Protein AF-A0A933Q854-F1 (afdb_monomer)

Secondary structure (DSSP, 8-state):
-HHHHHHHHHHHHHHHH-BTTBPPHHHHHHHHHHHHHHHHHHHH-TTS-----HHHHHHHHHHHHHHHHHH---TT--SSHHHHHHHHHHHHHHHHHHHHHS--TTS-HHHHHHHHHHHHHHHHHHHHHHHHH-SS---HHHHHHHHHHHHHHTT--GGG-PBPP-STT--B----S-THHHHTTHHHHHHHS-THHHHHHHHHHHHHT-

Radius of gyration: 21.23 Å; Cα contacts (8 Å, |Δi|>4): 170; chains: 1; bounding box: 52×41×59 Å

Mean predicted aligned error: 7.98 Å

pLDDT: mean 82.82, std 13.13, range [50.41, 98.19]

Solvent-accessible surface area (backbone atoms only — not comparable to full-atom values): 12074 Å² total; per-residue (Å²): 118,65,68,58,55,55,49,51,53,52,50,44,46,56,58,68,35,50,52,58,86,40,80,46,72,69,34,52,53,51,53,51,55,49,49,51,50,52,51,54,52,54,71,74,35,82,83,68,66,76,80,74,56,65,70,58,54,51,50,50,46,52,52,41,54,56,53,35,49,78,55,50,58,70,67,59,51,49,100,45,71,40,36,55,50,52,50,49,45,53,71,65,48,46,66,56,55,44,60,78,70,46,93,56,85,85,53,60,68,64,54,73,71,44,40,65,61,51,51,52,51,50,52,52,49,50,53,54,31,49,48,67,14,24,77,73,52,87,42,58,68,58,49,47,46,51,44,33,29,56,37,43,74,72,74,44,58,50,69,77,40,74,46,82,63,68,51,92,96,44,83,36,65,63,55,98,71,60,73,64,64,30,61,68,24,36,66,36,28,71,74,69,71,36,47,65,54,47,55,54,51,50,53,50,37,57,74,72,73,105

Foldseek 3Di:
DLVVLVVLVVVLLVLQQDQQNDGDPVSVVSVVVVVVVVVCQCVVDVVPRDCDDLVVSLVSNLVSLVVSLVSWFHAQFDPDPLRVVRSCLSVVLVVLVSVVRDPPVVDDPVSVVCSLVVVLVSVLSNLVSRCVRHVDHLDLVFQLLLCLLVCVVVVHDSQQDWTDDSDPPDTRRGDPDDPCSNVLQNVVCVPPVGSSVSVSVVVVCVSVVD

Sequence (210 aa):
MHTLSVLLLFLSIIITTFNRGFFSFPALVMVLSILAILVKLFLKSPKQAFRIPLPFLQLLFVVVYSLFMFFSGGIYQGDNLASYLLYFLPLVSFPLVLTYILDLRNFSSRVLKYRFYFLLLLALTVRILIIIASPRPVIDVFTILKESPFVFLSGQNPYDTVYSPVYPGVATDYYPYWPASFILQIPFVYIFGDPRILLGFADILVAAGL

Structure (mmCIF, N/CA/C/O backbone):
data_AF-A0A933Q854-F1
#
_entry.id   AF-A0A933Q854-F1
#
loop_
_atom_site.group_PDB
_atom_site.id
_atom_site.type_symbol
_atom_site.label_atom_id
_atom_site.label_alt_id
_atom_site.label_comp_id
_atom_site.label_asym_id
_atom_site.label_entity_id
_atom_site.label_seq_id
_atom_site.pdbx_PDB_ins_code
_atom_site.Cartn_x
_atom_site.Cartn_y
_atom_site.Cartn_z
_atom_site.occupancy
_atom_site.B_iso_or_equiv
_atom_site.auth_seq_id
_atom_site.auth_comp_id
_atom_site.auth_asym_id
_atom_site.auth_atom_id
_atom_site.pdbx_PDB_model_num
ATOM 1 N N . MET A 1 1 ? -18.659 -10.230 22.583 1.00 50.41 1 MET A N 1
ATOM 2 C CA . MET A 1 1 ? -17.718 -9.173 23.032 1.00 50.41 1 MET A CA 1
ATOM 3 C C . MET A 1 1 ? -16.267 -9.649 23.177 1.00 50.41 1 MET A C 1
ATOM 5 O O . MET A 1 1 ? -15.384 -8.830 22.990 1.00 50.41 1 MET A O 1
ATOM 9 N N . HIS A 1 2 ? -15.987 -10.936 23.429 1.00 54.03 2 HIS A N 1
ATOM 10 C CA . HIS A 1 2 ? -14.617 -11.455 23.622 1.00 54.03 2 HIS A CA 1
ATOM 11 C C . HIS A 1 2 ? -13.727 -11.456 22.364 1.00 54.03 2 HIS A C 1
ATOM 13 O O . HIS A 1 2 ? -12.540 -11.160 22.448 1.00 54.03 2 HIS A O 1
ATOM 19 N N . THR A 1 3 ? -14.302 -11.721 21.190 1.00 56.97 3 THR A N 1
ATOM 20 C CA . THR A 1 3 ? -13.574 -11.761 19.909 1.00 56.97 3 THR A CA 1
ATOM 21 C C . THR A 1 3 ? -13.032 -10.391 19.500 1.00 56.97 3 THR A C 1
ATOM 23 O O . THR A 1 3 ? -11.930 -10.289 18.975 1.00 56.97 3 THR A O 1
ATOM 26 N N . LEU A 1 4 ? -13.780 -9.323 19.801 1.00 56.62 4 LEU A N 1
ATOM 27 C CA . LEU A 1 4 ? -13.412 -7.952 19.446 1.00 56.62 4 LEU A CA 1
ATOM 28 C C . LEU A 1 4 ? -12.196 -7.468 20.247 1.00 56.62 4 LEU A C 1
ATOM 30 O O . LEU A 1 4 ? -11.317 -6.824 19.694 1.00 56.62 4 LEU A O 1
ATOM 34 N N . SER A 1 5 ? -12.105 -7.822 21.530 1.00 56.41 5 SER A N 1
ATOM 35 C CA . SER A 1 5 ? -10.976 -7.452 22.393 1.00 56.41 5 SER A CA 1
ATOM 36 C C . SER A 1 5 ? -9.660 -8.096 21.960 1.00 56.41 5 SER A C 1
ATOM 38 O O . SER A 1 5 ? -8.625 -7.436 21.944 1.00 56.41 5 SER A O 1
ATOM 40 N N . VAL A 1 6 ? -9.709 -9.374 21.575 1.00 58.56 6 VAL A N 1
ATOM 41 C CA . VAL A 1 6 ? -8.546 -10.113 21.064 1.00 58.56 6 VAL A CA 1
ATOM 42 C C . VAL A 1 6 ? -8.138 -9.591 19.686 1.00 58.56 6 VAL A C 1
ATOM 44 O O . VAL A 1 6 ? -6.954 -9.386 19.442 1.00 58.56 6 VAL A O 1
ATOM 47 N N . LEU A 1 7 ? -9.112 -9.301 18.819 1.00 62.94 7 LEU A N 1
ATOM 48 C CA . LEU A 1 7 ? -8.869 -8.698 17.511 1.00 62.94 7 LEU A CA 1
ATOM 49 C C . LEU A 1 7 ? -8.235 -7.306 17.632 1.00 62.94 7 LEU A C 1
ATOM 51 O O . LEU A 1 7 ? -7.287 -7.012 16.916 1.00 62.94 7 LEU A O 1
ATOM 55 N N . LEU A 1 8 ? -8.710 -6.463 18.552 1.00 61.75 8 LEU A N 1
ATOM 56 C CA . LEU A 1 8 ? -8.152 -5.128 18.785 1.00 61.75 8 LEU A CA 1
ATOM 57 C C . LEU A 1 8 ? -6.727 -5.186 19.340 1.00 61.75 8 LEU A C 1
ATOM 59 O O . LEU A 1 8 ? -5.874 -4.425 18.892 1.00 61.75 8 LEU A O 1
ATOM 63 N N . LEU A 1 9 ? -6.447 -6.113 20.262 1.00 63.25 9 LEU A N 1
ATOM 64 C CA . LEU A 1 9 ? -5.089 -6.359 20.744 1.00 63.25 9 LEU A CA 1
ATOM 65 C C . LEU A 1 9 ? -4.182 -6.810 19.588 1.00 63.25 9 LEU A C 1
ATOM 67 O O . LEU A 1 9 ? -3.115 -6.240 19.390 1.00 63.25 9 LEU A O 1
ATOM 71 N N . PHE A 1 10 ? -4.635 -7.760 18.771 1.00 65.44 10 PHE A N 1
ATOM 72 C CA . PHE A 1 10 ? -3.902 -8.246 17.603 1.00 65.44 10 PHE A CA 1
ATOM 73 C C . PHE A 1 10 ? -3.635 -7.148 16.560 1.00 65.44 10 PHE A C 1
ATOM 75 O O . PHE A 1 10 ? -2.506 -6.985 16.101 1.00 65.44 10 PHE A O 1
ATOM 82 N N . LEU A 1 11 ? -4.645 -6.332 16.250 1.00 65.62 11 LEU A N 1
ATOM 83 C CA . LEU A 1 11 ? -4.517 -5.173 15.366 1.00 65.62 11 LEU A CA 1
ATOM 84 C C . LEU A 1 11 ? -3.522 -4.153 15.920 1.00 65.62 11 LEU A C 1
ATOM 86 O O . LEU A 1 11 ? -2.684 -3.657 15.175 1.00 65.62 11 LEU A O 1
ATOM 90 N N . SER A 1 12 ? -3.560 -3.879 17.225 1.00 62.00 12 SER A N 1
ATOM 91 C CA . SER A 1 12 ? -2.634 -2.940 17.864 1.00 62.00 12 SER A CA 1
ATOM 92 C C . SER A 1 12 ? -1.170 -3.399 17.763 1.00 62.00 12 SER A C 1
ATOM 94 O O . SER A 1 12 ? -0.254 -2.595 17.589 1.00 62.00 12 SER A O 1
ATOM 96 N N . ILE A 1 13 ? -0.949 -4.713 17.765 1.00 62.31 13 ILE A N 1
ATOM 97 C CA . ILE A 1 13 ? 0.375 -5.315 17.610 1.00 62.31 13 ILE A CA 1
ATOM 98 C C . ILE A 1 13 ? 0.835 -5.158 16.174 1.00 62.31 13 ILE A C 1
ATOM 100 O O . ILE A 1 13 ? 1.898 -4.599 15.945 1.00 62.31 13 ILE A O 1
ATOM 104 N N . ILE A 1 14 ? 0.022 -5.556 15.196 1.00 64.94 14 ILE A N 1
ATOM 105 C CA . ILE A 1 14 ? 0.364 -5.382 13.778 1.00 64.94 14 ILE A CA 1
ATOM 106 C C . ILE A 1 14 ? 0.700 -3.914 13.483 1.00 64.94 14 ILE A C 1
ATOM 108 O O . ILE A 1 14 ? 1.744 -3.628 12.905 1.00 64.94 14 ILE A O 1
ATOM 112 N N . ILE A 1 15 ? -0.115 -2.977 13.966 1.00 63.03 15 ILE A N 1
ATOM 113 C CA . ILE A 1 15 ? 0.084 -1.539 13.736 1.00 63.03 15 ILE A CA 1
ATOM 114 C C . ILE A 1 15 ? 1.412 -1.026 14.323 1.00 63.03 15 ILE A C 1
ATOM 116 O O . ILE A 1 15 ? 2.049 -0.171 13.717 1.00 63.03 15 ILE A O 1
ATOM 120 N N . THR A 1 16 ? 1.855 -1.544 15.474 1.00 60.72 16 THR A N 1
ATOM 121 C CA . THR A 1 16 ? 3.123 -1.128 16.116 1.00 60.72 16 THR A CA 1
ATOM 122 C C . THR A 1 16 ? 4.352 -1.893 15.634 1.00 60.72 16 THR A C 1
ATOM 124 O O . THR A 1 16 ? 5.474 -1.423 15.807 1.00 60.72 16 THR A O 1
ATOM 127 N N . THR A 1 17 ? 4.164 -3.073 15.044 1.00 58.16 17 THR A N 1
ATOM 128 C CA . THR A 1 17 ? 5.265 -3.962 14.649 1.00 58.16 17 THR A CA 1
ATOM 129 C C . THR A 1 17 ? 5.842 -3.587 13.282 1.00 58.16 17 THR A C 1
ATOM 131 O O . THR A 1 17 ? 7.044 -3.723 13.059 1.00 58.16 17 THR A O 1
ATOM 134 N N . PHE A 1 18 ? 5.000 -3.118 12.358 1.00 62.28 18 PHE A N 1
ATOM 135 C CA . PHE A 1 18 ? 5.431 -2.741 11.014 1.00 62.28 18 PHE A CA 1
ATOM 136 C C . PHE A 1 18 ? 5.983 -1.313 10.996 1.00 62.28 18 PHE A C 1
ATOM 138 O O . PHE A 1 18 ? 5.225 -0.347 11.007 1.00 62.28 18 PHE A O 1
ATOM 145 N N . ASN A 1 19 ? 7.305 -1.169 10.877 1.00 63.94 19 ASN A N 1
ATOM 146 C CA . ASN A 1 19 ? 7.916 0.112 10.530 1.00 63.94 19 ASN A CA 1
ATOM 147 C C . ASN A 1 19 ? 8.168 0.142 9.022 1.00 63.94 19 ASN A C 1
ATOM 149 O O . ASN A 1 19 ? 9.061 -0.547 8.529 1.00 63.94 19 ASN A O 1
ATOM 153 N N . ARG A 1 20 ? 7.349 0.909 8.289 1.00 66.25 20 ARG A N 1
ATOM 154 C CA . ARG A 1 20 ? 7.485 1.111 6.835 1.00 66.25 20 ARG A CA 1
ATOM 155 C C . ARG A 1 20 ? 7.668 -0.209 6.069 1.00 66.25 20 ARG A C 1
ATOM 157 O O . ARG A 1 20 ? 8.524 -0.304 5.208 1.00 66.25 20 ARG A O 1
ATOM 164 N N . GLY A 1 21 ? 6.911 -1.253 6.409 1.00 62.66 21 GLY A N 1
ATOM 165 C CA . GLY A 1 21 ? 6.967 -2.545 5.707 1.00 62.66 21 GLY A CA 1
ATOM 166 C C . GLY A 1 21 ? 8.133 -3.472 6.076 1.00 62.66 21 GLY A C 1
ATOM 167 O O . GLY A 1 21 ? 8.194 -4.576 5.544 1.00 62.66 21 GLY A O 1
ATOM 168 N N . PHE A 1 22 ? 9.013 -3.083 7.003 1.00 66.00 22 PHE A N 1
ATOM 169 C CA . PHE A 1 22 ? 10.091 -3.941 7.493 1.00 66.00 22 PHE A CA 1
ATOM 170 C C . PHE A 1 22 ? 9.777 -4.511 8.875 1.00 66.00 22 PHE A C 1
ATOM 172 O O . PHE A 1 22 ? 9.298 -3.810 9.772 1.00 66.00 22 PHE A O 1
ATOM 179 N N . PHE A 1 23 ? 10.118 -5.786 9.058 1.00 68.50 23 PHE A N 1
ATOM 180 C CA . PHE A 1 23 ? 10.194 -6.407 10.373 1.00 68.50 23 PHE A CA 1
ATOM 181 C C . PHE A 1 23 ? 11.583 -6.169 10.953 1.00 68.50 23 PHE A C 1
ATOM 183 O O . PHE A 1 23 ? 12.589 -6.573 10.373 1.00 68.50 23 PHE A O 1
ATOM 190 N N . SER A 1 24 ? 11.646 -5.536 12.119 1.00 69.69 24 SER A N 1
ATOM 191 C CA . SER A 1 24 ? 12.866 -5.529 12.921 1.00 69.69 24 SER A CA 1
ATOM 192 C C . SER A 1 24 ? 12.924 -6.784 13.802 1.00 69.69 24 SER A C 1
ATOM 194 O O . SER A 1 24 ? 11.897 -7.387 14.125 1.00 69.69 24 SER A O 1
ATOM 196 N N . PHE A 1 25 ? 14.121 -7.191 14.226 1.00 72.75 25 PHE A N 1
ATOM 197 C CA . PHE A 1 25 ? 14.267 -8.294 15.184 1.00 72.75 25 PHE A CA 1
ATOM 198 C C . PHE A 1 25 ? 13.482 -8.052 16.496 1.00 72.75 25 PHE A C 1
ATOM 200 O O . PHE A 1 25 ? 12.767 -8.958 16.928 1.00 72.75 25 PHE A O 1
ATOM 207 N N . PRO A 1 26 ? 13.489 -6.840 17.095 1.00 68.50 26 PRO A N 1
ATOM 208 C CA . PRO A 1 26 ? 12.604 -6.520 18.220 1.00 68.50 26 PRO A CA 1
ATOM 209 C C . PRO A 1 26 ? 11.114 -6.703 17.904 1.00 68.50 26 PRO A C 1
ATOM 211 O O . PRO A 1 26 ? 10.371 -7.224 18.733 1.00 68.50 26 PRO A O 1
ATOM 214 N N . ALA A 1 27 ? 10.685 -6.327 16.695 1.00 69.62 27 ALA A N 1
ATOM 215 C CA . ALA A 1 27 ? 9.321 -6.546 16.225 1.00 69.62 27 ALA A CA 1
ATOM 216 C C . ALA A 1 27 ? 8.963 -8.040 16.213 1.00 69.62 27 ALA A C 1
ATOM 218 O O . ALA A 1 27 ? 7.924 -8.421 16.745 1.00 69.62 27 ALA A O 1
ATOM 219 N N . LEU A 1 28 ? 9.842 -8.902 15.692 1.00 74.31 28 LEU A N 1
ATOM 220 C CA . LEU A 1 28 ? 9.640 -10.354 15.711 1.00 74.31 28 LEU A CA 1
ATOM 221 C C .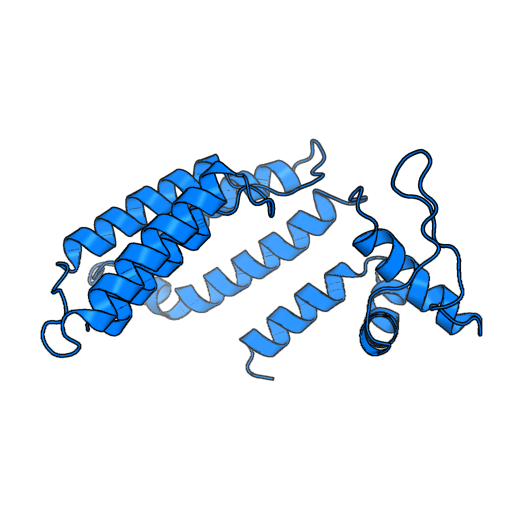 LEU A 1 28 ? 9.503 -10.896 17.143 1.00 74.31 28 LEU A C 1
ATOM 223 O O . LEU A 1 28 ? 8.566 -11.642 17.427 1.00 74.31 28 LEU A O 1
ATOM 227 N N . VAL A 1 29 ? 10.397 -10.498 18.055 1.00 75.06 29 VAL A N 1
ATOM 228 C CA . VAL A 1 29 ? 10.337 -10.906 19.471 1.00 75.06 29 VAL A CA 1
ATOM 229 C C . VAL A 1 29 ? 9.015 -10.475 20.106 1.00 75.06 29 VAL A C 1
ATOM 231 O O . VAL A 1 29 ? 8.404 -11.252 20.842 1.00 75.06 29 VAL A O 1
ATOM 234 N N . MET A 1 30 ? 8.539 -9.270 19.790 1.00 69.50 30 MET A N 1
ATOM 235 C CA . MET A 1 30 ? 7.252 -8.765 20.258 1.00 69.50 30 MET A CA 1
ATOM 236 C C . MET A 1 30 ? 6.083 -9.607 19.727 1.00 69.50 30 MET A C 1
ATOM 238 O O . MET A 1 30 ? 5.256 -10.049 20.526 1.00 69.50 30 MET A O 1
ATOM 242 N N . VAL A 1 31 ? 6.039 -9.910 18.421 1.00 74.12 31 VAL A N 1
ATOM 243 C CA . VAL A 1 31 ? 5.002 -10.786 17.840 1.00 74.12 31 VAL A CA 1
ATOM 244 C C . VAL A 1 31 ? 5.010 -12.154 18.512 1.00 74.12 31 VAL A C 1
ATOM 246 O O . VAL A 1 31 ? 3.958 -12.623 18.940 1.00 74.12 31 VAL A O 1
ATOM 249 N N . LEU A 1 32 ? 6.178 -12.789 18.640 1.00 78.00 32 LEU A N 1
ATOM 250 C CA . LEU A 1 32 ? 6.300 -14.132 19.213 1.00 78.00 32 LEU A CA 1
ATOM 251 C C . LEU A 1 32 ? 5.906 -14.167 20.692 1.00 78.00 32 LEU A C 1
ATOM 253 O O . LEU A 1 32 ? 5.176 -15.065 21.109 1.00 78.00 32 LEU A O 1
ATOM 257 N N . SER A 1 33 ? 6.336 -13.176 21.476 1.00 69.69 33 SER A N 1
ATOM 258 C CA . SER A 1 33 ? 5.988 -13.073 22.898 1.00 69.69 33 SER A CA 1
ATOM 259 C C . SER A 1 33 ? 4.480 -12.959 23.084 1.00 69.69 33 SER A C 1
ATOM 261 O O . SER A 1 33 ? 3.897 -13.609 23.953 1.00 69.69 33 SER A O 1
ATOM 263 N N . ILE A 1 34 ? 3.823 -12.172 22.233 1.00 69.88 34 ILE A N 1
ATOM 264 C CA . ILE A 1 34 ? 2.385 -11.969 22.340 1.00 69.88 34 ILE A CA 1
ATOM 265 C C . ILE A 1 34 ? 1.604 -13.146 21.759 1.00 69.88 34 ILE A C 1
ATOM 267 O O . ILE A 1 34 ? 0.608 -13.551 22.353 1.00 69.88 34 ILE A O 1
ATOM 271 N N . LEU A 1 35 ? 2.072 -13.771 20.679 1.00 73.44 35 LEU A N 1
ATOM 272 C CA . LEU A 1 35 ? 1.505 -15.024 20.187 1.00 73.44 35 LEU A CA 1
ATOM 273 C C . LEU A 1 35 ? 1.572 -16.112 21.266 1.00 73.44 35 LEU A C 1
ATOM 275 O O . LEU A 1 35 ? 0.579 -16.792 21.502 1.00 73.44 35 LEU A O 1
ATOM 279 N N . ALA A 1 36 ? 2.693 -16.232 21.982 1.00 75.25 36 ALA A N 1
ATOM 280 C CA . ALA A 1 36 ? 2.831 -17.164 23.098 1.00 75.25 36 ALA A CA 1
ATOM 281 C C . ALA A 1 36 ? 1.850 -16.847 24.239 1.00 75.25 36 ALA A C 1
ATOM 283 O O . ALA A 1 36 ? 1.242 -17.763 24.797 1.00 75.25 36 ALA A O 1
ATOM 284 N N . ILE A 1 37 ? 1.635 -15.562 24.554 1.00 70.81 37 ILE A N 1
ATOM 285 C CA . ILE A 1 37 ? 0.594 -15.130 25.497 1.00 70.81 37 ILE A CA 1
ATOM 286 C C . ILE A 1 37 ? -0.790 -15.552 24.984 1.00 70.81 37 ILE A C 1
ATOM 288 O O . ILE A 1 37 ? -1.528 -16.198 25.723 1.00 70.81 37 ILE A O 1
ATOM 292 N N . LEU A 1 38 ? -1.133 -15.263 23.727 1.00 69.44 38 LEU A N 1
ATOM 293 C CA . LEU A 1 38 ? -2.427 -15.604 23.125 1.00 69.44 38 LEU A CA 1
ATOM 294 C C . LEU A 1 38 ? -2.680 -17.117 23.105 1.00 69.44 38 LEU A C 1
ATOM 296 O O . LEU A 1 38 ? -3.759 -17.555 23.497 1.00 69.44 38 LEU A O 1
ATOM 300 N N . VAL A 1 39 ? -1.687 -17.922 22.722 1.00 74.31 39 VAL A N 1
ATOM 301 C CA . VAL A 1 39 ? -1.765 -19.391 22.721 1.00 74.31 39 VAL A CA 1
ATOM 302 C C . VAL A 1 39 ? -1.926 -19.920 24.143 1.00 74.31 39 VAL A C 1
ATOM 304 O O . VAL A 1 39 ? -2.835 -20.702 24.409 1.00 74.31 39 VAL A O 1
ATOM 307 N N . LYS A 1 40 ? -1.107 -19.454 25.095 1.00 70.12 40 LYS A N 1
ATOM 308 C CA . LYS A 1 40 ? -1.224 -19.843 26.509 1.00 70.12 40 LYS A CA 1
ATOM 309 C C . LYS A 1 40 ? -2.599 -19.493 27.080 1.00 70.12 40 LYS A C 1
ATOM 311 O O . LYS A 1 40 ? -3.148 -20.268 27.861 1.00 70.12 40 LYS A O 1
ATOM 316 N N . LEU A 1 41 ? -3.154 -18.344 26.695 1.00 63.88 41 LEU A N 1
ATOM 317 C CA . LEU A 1 41 ? -4.493 -17.911 27.091 1.00 63.88 41 LEU A CA 1
ATOM 318 C C . LEU A 1 41 ? -5.582 -18.792 26.469 1.00 63.88 41 LEU A C 1
ATOM 320 O O . LEU A 1 41 ? -6.497 -19.204 27.178 1.00 63.88 41 LEU A O 1
ATOM 324 N N . PHE A 1 42 ? -5.462 -19.129 25.185 1.00 68.31 42 PHE A N 1
ATOM 325 C CA . PHE A 1 42 ? -6.399 -20.012 24.489 1.00 68.31 42 PHE A CA 1
ATOM 326 C C . PHE A 1 42 ? -6.413 -21.427 25.089 1.00 68.31 42 PHE A C 1
ATOM 328 O O . PHE A 1 42 ? -7.478 -22.011 25.285 1.00 68.31 42 PHE A O 1
ATOM 335 N N . LEU A 1 43 ? -5.237 -21.952 25.453 1.00 76.38 43 LEU A N 1
ATOM 336 C CA . LEU A 1 43 ? -5.075 -23.296 26.014 1.00 76.38 43 LEU A CA 1
ATOM 337 C C . LEU A 1 43 ? -5.523 -23.414 27.480 1.00 76.38 43 LEU A C 1
ATOM 339 O O . LEU A 1 43 ? -5.968 -24.483 27.888 1.00 76.38 43 LEU A O 1
ATOM 343 N N . LYS A 1 44 ? -5.417 -22.351 28.296 1.00 66.50 44 LYS A N 1
ATOM 344 C CA . LYS A 1 44 ? -5.695 -22.444 29.743 1.00 66.50 44 LYS A CA 1
ATOM 345 C C . LYS A 1 44 ? -7.173 -22.582 30.100 1.00 66.50 44 LYS A C 1
ATOM 347 O O . LYS A 1 44 ? -7.459 -23.150 31.150 1.00 66.50 44 LYS A O 1
ATOM 352 N N . SER A 1 45 ? -8.096 -22.062 29.289 1.00 57.38 45 SER A N 1
ATOM 353 C CA . SER A 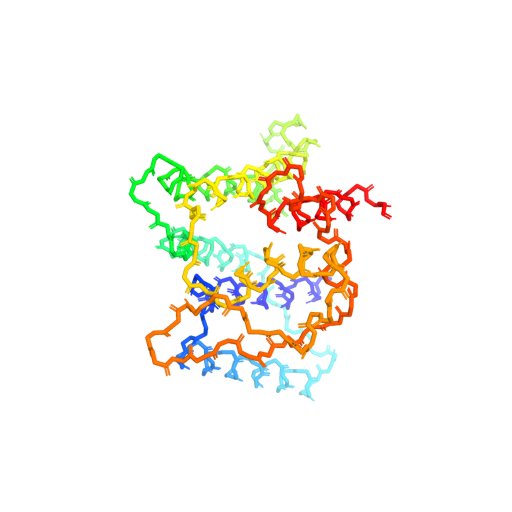1 45 ? -9.541 -22.318 29.406 1.00 57.38 45 SER A CA 1
ATOM 354 C C . SER A 1 45 ? -10.318 -21.536 28.339 1.00 57.38 45 SER A C 1
ATOM 356 O O . SER A 1 45 ? -10.517 -20.333 28.518 1.00 57.38 45 SER A O 1
ATOM 358 N N . PRO A 1 46 ? -10.891 -22.181 27.306 1.00 58.47 46 PRO A N 1
ATOM 359 C CA . PRO A 1 46 ? -11.746 -21.488 26.334 1.00 58.47 46 PRO A CA 1
ATOM 360 C C . PRO A 1 46 ? -12.999 -20.861 26.976 1.00 58.47 46 PRO A C 1
ATOM 362 O O . PRO A 1 46 ? -13.609 -19.961 26.407 1.00 58.47 46 PRO A O 1
ATOM 365 N N . LYS A 1 47 ? -13.377 -21.314 28.184 1.00 55.16 47 LYS A N 1
ATOM 366 C CA . LYS A 1 47 ? -14.546 -20.832 28.937 1.00 55.16 47 LYS A CA 1
ATOM 367 C C . LYS A 1 47 ? -14.249 -19.674 29.901 1.00 55.16 47 LYS A C 1
ATOM 369 O O . LYS A 1 47 ? -15.172 -18.945 30.251 1.00 55.16 47 LYS A O 1
ATOM 374 N N . GLN A 1 48 ? -12.993 -19.463 30.306 1.00 54.47 48 GLN A N 1
ATOM 375 C CA . GLN A 1 48 ? -12.584 -18.305 31.115 1.00 54.47 48 GLN A CA 1
ATOM 376 C C . GLN A 1 48 ? -11.989 -17.238 30.197 1.00 54.47 48 GLN A C 1
ATOM 378 O O . GLN A 1 48 ? -10.798 -16.937 30.222 1.00 54.47 48 GLN A O 1
ATOM 383 N N . ALA A 1 49 ? -12.834 -16.683 29.333 1.00 54.00 49 ALA A N 1
ATOM 384 C CA . ALA A 1 49 ? -12.431 -15.584 28.476 1.00 54.00 49 ALA A CA 1
ATOM 385 C C . ALA A 1 49 ? -12.151 -14.344 29.340 1.00 54.00 49 ALA A C 1
ATOM 387 O O . ALA A 1 49 ? -13.044 -13.833 30.023 1.00 54.00 49 ALA A O 1
ATOM 388 N N . PHE A 1 50 ? -10.908 -13.857 29.301 1.00 55.91 50 PHE A N 1
ATOM 389 C CA . PHE A 1 50 ? -10.513 -12.608 29.944 1.00 55.91 50 PHE A CA 1
ATOM 390 C C . PHE A 1 50 ? -11.471 -11.490 29.512 1.00 55.91 50 PHE A C 1
ATOM 392 O O . PHE A 1 50 ? -11.675 -11.237 28.320 1.00 55.91 50 PHE A O 1
ATOM 399 N N . ARG A 1 51 ? -12.085 -10.821 30.486 1.00 62.91 51 ARG A N 1
ATOM 400 C CA . ARG A 1 51 ? -12.854 -9.601 30.247 1.00 62.91 51 ARG A CA 1
ATOM 401 C C . ARG A 1 51 ? -11.889 -8.435 30.367 1.00 62.91 51 ARG A C 1
ATOM 403 O O . ARG A 1 51 ? -11.745 -7.867 31.443 1.00 62.91 51 ARG A O 1
ATOM 410 N N . ILE A 1 52 ? -11.199 -8.104 29.277 1.00 65.25 52 ILE A N 1
ATOM 411 C CA . ILE A 1 52 ? -10.495 -6.823 29.222 1.00 65.25 52 ILE A CA 1
ATOM 412 C C . ILE A 1 52 ? -11.576 -5.736 29.192 1.00 65.25 52 ILE A C 1
ATOM 414 O O . ILE A 1 52 ? -12.443 -5.789 28.311 1.00 65.25 52 ILE A O 1
ATOM 418 N N . PRO A 1 53 ? -11.576 -4.779 30.137 1.00 69.88 53 PRO A N 1
ATOM 419 C CA . PRO A 1 53 ? -12.543 -3.695 30.118 1.00 69.88 53 PRO A CA 1
ATOM 420 C C . PRO A 1 53 ? -12.459 -2.949 28.786 1.00 69.88 53 PRO A C 1
ATOM 422 O O . PRO A 1 53 ? -11.368 -2.580 28.349 1.00 69.88 53 PRO A O 1
ATOM 425 N N . LEU A 1 54 ? -13.606 -2.694 28.151 1.00 71.38 54 LEU A N 1
ATOM 426 C CA . LEU A 1 54 ? -13.666 -1.916 26.911 1.00 71.38 54 LEU A CA 1
ATOM 427 C C . LEU A 1 54 ? -12.885 -0.585 27.005 1.00 71.38 54 LEU A C 1
ATOM 429 O O . LEU A 1 54 ? -12.119 -0.319 26.082 1.00 71.38 54 LEU A O 1
ATOM 433 N N . PRO A 1 55 ? -12.953 0.191 28.112 1.00 77.19 55 PRO A N 1
ATOM 434 C CA . PRO A 1 55 ? -12.175 1.426 28.243 1.00 77.19 55 PRO A CA 1
ATOM 435 C C . PRO A 1 55 ? -10.658 1.226 28.139 1.00 77.19 55 PRO A C 1
ATOM 437 O O . PRO A 1 55 ? -9.962 2.050 27.552 1.00 77.19 55 PRO A O 1
ATOM 440 N N . PHE A 1 56 ? -10.135 0.110 28.655 1.00 72.50 56 PHE A N 1
ATOM 441 C CA . PHE A 1 56 ? -8.708 -0.200 28.562 1.00 72.50 56 PHE A CA 1
ATOM 442 C C . PHE A 1 56 ? -8.285 -0.467 27.112 1.00 72.50 56 PHE A C 1
ATOM 444 O O . PHE A 1 56 ? -7.227 -0.020 26.683 1.00 72.50 56 PHE A O 1
ATOM 451 N N . LEU A 1 57 ? -9.129 -1.147 26.328 1.00 69.50 57 LEU A N 1
ATOM 452 C CA . LEU A 1 57 ? -8.868 -1.399 24.906 1.00 69.50 57 LEU A CA 1
ATOM 453 C C . LEU A 1 57 ? -8.931 -0.119 24.075 1.00 69.50 57 LEU A C 1
ATOM 455 O O . LEU A 1 57 ? -8.113 0.063 23.179 1.00 69.50 57 LEU A O 1
ATOM 459 N N . GLN A 1 58 ? -9.882 0.765 24.380 1.00 73.81 58 GLN A N 1
ATOM 460 C CA . GLN A 1 58 ? -9.984 2.078 23.745 1.00 73.81 58 GLN A CA 1
ATOM 461 C C . GLN A 1 58 ? -8.719 2.904 24.016 1.00 73.81 58 GLN A C 1
ATOM 463 O O . GLN A 1 58 ? -8.144 3.461 23.083 1.00 73.81 58 GLN A O 1
ATOM 468 N N . LEU A 1 59 ? -8.243 2.920 25.267 1.00 78.12 59 LEU A N 1
ATOM 469 C CA . LEU A 1 59 ? -6.996 3.586 25.646 1.00 78.12 59 LEU A CA 1
ATOM 470 C C . LEU A 1 59 ? -5.784 2.979 24.929 1.00 78.12 59 LEU A C 1
ATOM 472 O O . LEU A 1 59 ? -4.986 3.714 24.353 1.00 78.12 59 LEU A O 1
ATOM 476 N N . LEU A 1 60 ? -5.659 1.649 24.926 1.00 73.81 60 LEU A N 1
ATOM 477 C CA . LEU A 1 60 ? -4.567 0.958 24.242 1.00 73.81 60 LEU A CA 1
ATOM 478 C C . LEU A 1 60 ? -4.549 1.295 22.748 1.00 73.81 60 LEU A C 1
ATOM 480 O O . LEU A 1 60 ? -3.495 1.609 22.202 1.00 73.81 60 LEU A O 1
ATOM 484 N N . PHE A 1 61 ? -5.717 1.283 22.101 1.00 74.19 61 PHE A N 1
ATOM 485 C CA . PHE A 1 61 ? -5.847 1.667 20.702 1.00 74.19 61 PHE A CA 1
ATOM 486 C C . PHE A 1 61 ? -5.406 3.115 20.463 1.00 74.19 61 PHE A C 1
ATOM 488 O O . PHE A 1 61 ? -4.636 3.367 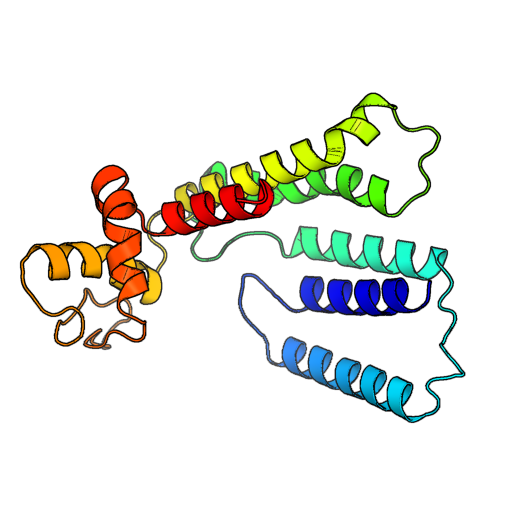19.542 1.00 74.19 61 PHE A O 1
ATOM 495 N N . VAL A 1 62 ? -5.854 4.061 21.297 1.00 77.31 62 VAL A N 1
ATOM 496 C CA . VAL A 1 62 ? -5.456 5.477 21.216 1.00 77.31 62 VAL A CA 1
ATOM 497 C C . VAL A 1 62 ? -3.941 5.631 21.319 1.00 77.31 62 VAL A C 1
ATOM 499 O O . VAL A 1 62 ? -3.344 6.327 20.499 1.00 77.31 62 VAL A O 1
ATOM 502 N N . VAL A 1 63 ? -3.313 4.967 22.294 1.00 78.50 63 VAL A N 1
ATOM 503 C CA . VAL A 1 63 ? -1.858 5.016 22.498 1.00 78.50 63 VAL A CA 1
ATOM 504 C C . VAL A 1 63 ? -1.131 4.456 21.280 1.00 78.50 63 VAL A C 1
ATOM 506 O O . VAL A 1 63 ? -0.240 5.106 20.740 1.00 78.50 63 VAL A O 1
ATOM 509 N N . VAL A 1 64 ? -1.542 3.284 20.802 1.00 74.12 64 VAL A N 1
ATOM 510 C CA . VAL A 1 64 ? -0.919 2.618 19.654 1.00 74.12 64 VAL A CA 1
ATOM 511 C C . VAL A 1 64 ? -1.076 3.420 18.372 1.00 74.12 64 VAL A C 1
ATOM 513 O O . VAL A 1 64 ? -0.104 3.608 17.644 1.00 74.12 64 VAL A O 1
ATOM 516 N N . TYR A 1 65 ? -2.272 3.930 18.101 1.00 75.38 65 TYR A N 1
ATOM 517 C CA . TYR A 1 65 ? -2.495 4.772 16.937 1.00 75.38 65 TYR A CA 1
ATOM 518 C C . TYR A 1 65 ? -1.659 6.054 17.025 1.00 75.38 65 TYR A C 1
ATOM 520 O O . TYR A 1 65 ? -1.087 6.492 16.031 1.00 75.38 65 TYR A O 1
ATOM 528 N N . SER A 1 66 ? -1.524 6.631 18.222 1.00 75.75 66 SER A N 1
ATOM 529 C CA . SER A 1 66 ? -0.667 7.799 18.429 1.00 75.75 66 SER A CA 1
ATOM 530 C C . SER A 1 66 ? 0.797 7.493 18.139 1.00 75.75 66 SER A C 1
ATOM 532 O O . SER A 1 66 ? 1.451 8.281 17.465 1.00 75.75 66 SER A O 1
ATOM 534 N N . LEU A 1 67 ? 1.295 6.327 18.560 1.00 74.62 67 LEU A N 1
ATOM 535 C CA . LEU A 1 67 ? 2.632 5.857 18.195 1.00 74.62 67 LEU A CA 1
ATOM 536 C C . LEU A 1 67 ? 2.768 5.668 16.680 1.00 74.62 67 LEU A C 1
ATOM 538 O O . LEU A 1 67 ? 3.754 6.117 16.103 1.00 74.62 67 LEU A O 1
ATOM 542 N N . PHE A 1 68 ? 1.766 5.080 16.018 1.00 73.31 68 PHE A N 1
ATOM 543 C CA . PHE A 1 68 ? 1.751 4.929 14.561 1.00 73.31 68 PHE A CA 1
ATOM 544 C C . PHE A 1 68 ? 1.914 6.267 13.831 1.00 73.31 68 PHE A C 1
ATOM 546 O O . PHE A 1 68 ? 2.597 6.307 12.814 1.00 73.31 68 PHE A O 1
ATOM 553 N N . MET A 1 69 ? 1.378 7.376 14.354 1.00 72.19 69 MET A N 1
ATOM 554 C CA . MET A 1 69 ? 1.577 8.696 13.740 1.00 72.19 69 MET A CA 1
ATOM 555 C C . MET A 1 69 ? 3.064 9.078 13.645 1.00 72.19 69 MET A C 1
ATOM 557 O O . MET A 1 69 ? 3.479 9.614 12.619 1.00 72.19 69 MET A O 1
ATOM 561 N N . PHE A 1 70 ? 3.883 8.726 14.643 1.00 71.56 70 PHE A N 1
ATOM 562 C CA . PHE A 1 70 ? 5.331 8.990 14.639 1.00 71.56 70 PHE A CA 1
ATOM 563 C C . PHE A 1 70 ? 6.121 8.079 13.694 1.00 71.56 70 PHE A C 1
ATOM 565 O O . PHE A 1 70 ? 7.180 8.469 13.208 1.00 71.56 70 PHE A O 1
ATOM 572 N N . PHE A 1 71 ? 5.614 6.874 13.428 1.00 72.44 71 PHE A N 1
ATOM 573 C CA . PHE A 1 71 ? 6.244 5.903 12.525 1.00 72.44 71 PHE A CA 1
ATOM 574 C C . PHE A 1 71 ? 5.614 5.876 11.128 1.00 72.44 71 PHE A C 1
ATOM 576 O O . PHE A 1 71 ? 6.031 5.091 10.272 1.00 72.44 71 PHE A O 1
ATOM 583 N N . SER A 1 72 ? 4.619 6.732 10.889 1.00 71.00 72 SER A N 1
ATOM 584 C CA . SER A 1 72 ? 3.931 6.842 9.611 1.00 71.00 72 SER A CA 1
ATOM 585 C C . SER A 1 72 ? 4.878 7.318 8.506 1.00 71.00 72 SER A C 1
ATOM 587 O O . SER A 1 72 ? 5.942 7.884 8.764 1.00 71.00 72 SER A O 1
ATOM 589 N N . GLY A 1 73 ? 4.518 7.031 7.257 1.00 75.25 73 GLY A N 1
ATOM 590 C CA . GLY A 1 73 ? 5.333 7.326 6.081 1.00 75.25 73 GLY A CA 1
ATOM 591 C C . GLY A 1 73 ? 5.497 6.119 5.166 1.00 75.25 73 GLY A C 1
ATOM 592 O O . GLY A 1 73 ? 4.939 5.046 5.398 1.00 75.25 73 GLY A O 1
ATOM 593 N N . GLY A 1 74 ? 6.263 6.310 4.100 1.00 78.00 74 GLY A N 1
ATOM 594 C CA . GLY A 1 74 ? 6.513 5.312 3.065 1.00 78.00 74 GLY A CA 1
ATOM 595 C C . GLY A 1 74 ? 7.997 5.001 2.906 1.00 78.00 74 GLY A C 1
ATOM 596 O O . GLY A 1 74 ? 8.863 5.712 3.413 1.00 78.00 74 GLY A O 1
ATOM 597 N N . ILE A 1 75 ? 8.294 3.926 2.180 1.00 83.19 75 ILE A N 1
ATOM 598 C CA . ILE A 1 75 ? 9.665 3.564 1.803 1.00 83.19 75 ILE A CA 1
ATOM 599 C C . ILE A 1 75 ? 10.027 4.293 0.505 1.00 83.19 75 ILE A C 1
ATOM 601 O O . ILE A 1 75 ? 9.164 4.488 -0.350 1.00 83.19 75 ILE A O 1
ATOM 605 N N . TYR A 1 76 ? 11.297 4.677 0.352 1.00 87.31 76 TYR A N 1
ATOM 606 C CA . TYR A 1 76 ? 11.827 5.330 -0.856 1.00 87.31 76 TYR A CA 1
ATOM 607 C C . TYR A 1 76 ? 11.078 6.615 -1.238 1.00 87.31 76 TYR A C 1
ATOM 609 O O . TYR A 1 76 ? 10.893 6.910 -2.420 1.00 87.31 76 TYR A O 1
ATOM 617 N N . GLN A 1 77 ? 10.598 7.354 -0.238 1.00 89.19 77 GLN A N 1
ATOM 618 C CA . GLN A 1 77 ? 9.965 8.651 -0.438 1.00 89.19 77 GLN A CA 1
ATOM 619 C C . GLN A 1 77 ? 11.021 9.716 -0.736 1.00 89.19 77 GLN A C 1
ATOM 621 O O . GLN A 1 77 ? 12.042 9.788 -0.054 1.00 89.19 77 GLN A O 1
ATOM 626 N N . GLY A 1 78 ? 10.768 10.542 -1.747 1.00 89.25 78 GLY A N 1
ATOM 627 C CA . GLY A 1 78 ? 11.549 1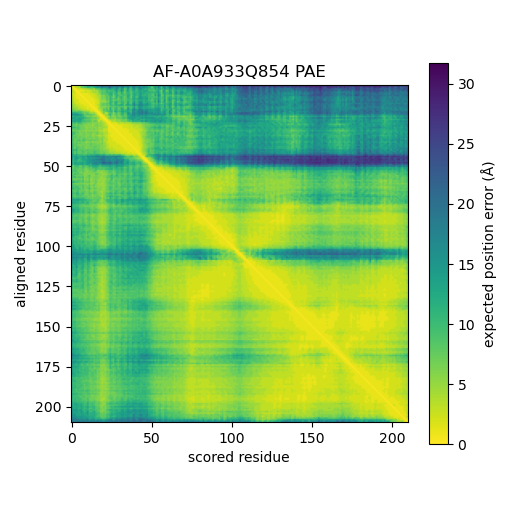1.746 -2.003 1.00 89.25 78 GLY A CA 1
ATOM 628 C C . GLY A 1 78 ? 11.161 12.890 -1.069 1.00 89.25 78 GLY A C 1
ATOM 629 O O . GLY A 1 78 ? 10.147 12.832 -0.369 1.00 89.25 78 GLY A O 1
ATOM 630 N N . ASP A 1 79 ? 11.945 13.962 -1.103 1.00 91.56 79 ASP A N 1
ATOM 631 C CA . ASP A 1 79 ? 11.615 15.217 -0.431 1.00 91.56 79 ASP A CA 1
ATOM 632 C C . ASP A 1 79 ? 10.634 16.023 -1.297 1.00 91.56 79 ASP A C 1
ATOM 634 O O . ASP A 1 79 ? 11.021 16.794 -2.174 1.00 91.56 79 ASP A O 1
ATOM 638 N N . ASN A 1 80 ? 9.339 15.744 -1.145 1.00 92.31 80 ASN A N 1
ATOM 639 C CA . ASN A 1 80 ? 8.286 16.414 -1.899 1.00 92.31 80 ASN A CA 1
ATOM 640 C C . ASN A 1 80 ? 7.000 16.561 -1.080 1.00 92.31 80 ASN A C 1
ATOM 642 O O . ASN A 1 80 ? 6.799 15.901 -0.059 1.00 92.31 80 ASN A O 1
ATOM 646 N N . LEU A 1 81 ? 6.097 17.421 -1.563 1.00 94.56 81 LEU A N 1
ATOM 647 C CA . LEU A 1 81 ? 4.825 17.712 -0.901 1.00 94.56 81 LEU A CA 1
ATOM 648 C C . LEU A 1 81 ? 3.999 16.448 -0.617 1.00 94.56 81 LEU A C 1
ATOM 650 O O . LEU A 1 81 ? 3.383 16.358 0.440 1.00 94.56 81 LEU A O 1
ATOM 654 N N . ALA A 1 82 ? 4.000 15.461 -1.518 1.00 94.81 82 ALA A N 1
ATOM 655 C CA . ALA A 1 82 ? 3.230 14.236 -1.322 1.00 94.81 82 ALA A CA 1
ATOM 656 C C . ALA A 1 82 ? 3.741 13.422 -0.123 1.00 94.81 82 ALA A C 1
ATOM 658 O O . ALA A 1 82 ? 2.933 12.917 0.658 1.00 94.81 82 ALA A O 1
ATOM 659 N N . SER A 1 83 ? 5.061 13.357 0.073 1.00 92.19 83 SER A N 1
ATOM 660 C CA . SER A 1 83 ? 5.672 12.747 1.258 1.00 92.19 83 SER A CA 1
ATOM 661 C C . SER A 1 83 ? 5.233 13.450 2.541 1.00 92.19 83 SER A C 1
ATOM 663 O O . SER A 1 83 ? 4.818 12.783 3.487 1.00 92.19 83 SER A O 1
ATOM 665 N N . TYR A 1 84 ? 5.232 14.788 2.560 1.00 91.50 84 TYR A N 1
ATOM 666 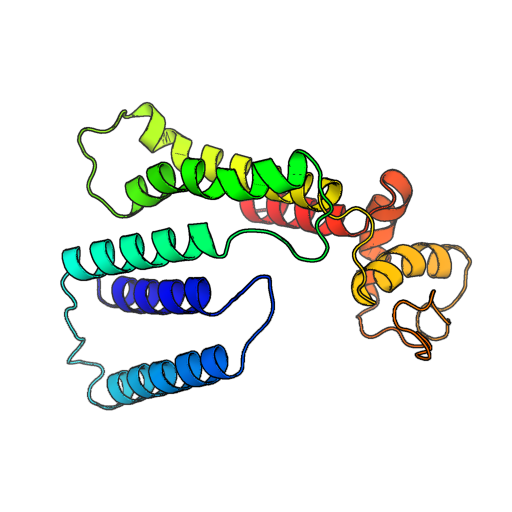C CA . TYR A 1 84 ? 4.752 15.553 3.714 1.00 91.50 84 TYR A CA 1
ATOM 667 C C . TYR A 1 84 ? 3.274 15.294 4.003 1.00 91.50 84 TYR A C 1
ATOM 669 O O . TYR A 1 84 ? 2.915 14.997 5.139 1.00 91.50 84 TYR A O 1
ATOM 677 N N . LEU A 1 85 ? 2.421 15.324 2.977 1.00 92.62 85 LEU A N 1
ATOM 678 C CA . LEU A 1 85 ? 0.993 15.037 3.121 1.00 92.62 85 LEU A CA 1
ATOM 679 C C . LEU A 1 85 ? 0.738 13.635 3.696 1.00 92.62 85 LEU A C 1
ATOM 681 O O . LEU A 1 85 ? -0.147 13.481 4.536 1.00 92.62 85 LEU A O 1
ATOM 685 N N . LEU A 1 86 ? 1.535 12.630 3.315 1.00 90.50 86 LEU A N 1
ATOM 686 C CA . LEU A 1 86 ? 1.433 11.279 3.879 1.00 90.50 86 LEU A CA 1
ATOM 687 C C . LEU A 1 86 ? 1.699 11.241 5.393 1.00 90.50 86 LEU A C 1
ATOM 689 O O . LEU A 1 86 ? 1.037 10.468 6.082 1.00 90.50 86 LEU A O 1
ATOM 693 N N . TYR A 1 87 ? 2.591 12.086 5.922 1.00 86.94 87 TYR A N 1
ATOM 694 C CA . TYR A 1 87 ? 2.821 12.197 7.371 1.00 86.94 87 TYR A CA 1
ATOM 695 C C . TYR A 1 87 ? 1.657 12.873 8.114 1.00 86.94 87 TYR A C 1
ATOM 697 O O . TYR A 1 87 ? 1.417 12.576 9.282 1.00 86.94 87 TYR A O 1
ATOM 705 N N . PHE A 1 88 ? 0.902 13.756 7.450 1.00 87.88 88 PHE A N 1
ATOM 706 C CA . PHE A 1 88 ? -0.245 14.445 8.057 1.00 87.88 88 PHE A CA 1
ATOM 707 C C . PHE A 1 88 ? -1.554 13.649 7.979 1.00 87.88 88 PHE A C 1
ATOM 709 O O . PHE A 1 88 ? -2.436 13.844 8.814 1.00 87.88 88 PHE A O 1
ATOM 716 N N . LEU A 1 89 ? -1.706 12.733 7.017 1.00 88.56 89 LEU A N 1
ATOM 717 C CA . LEU A 1 89 ? -2.940 11.952 6.847 1.00 88.56 89 LEU A CA 1
ATOM 718 C C . LEU A 1 89 ? -3.398 11.186 8.098 1.00 88.56 89 LEU A C 1
ATOM 720 O O . LEU A 1 89 ? -4.603 11.209 8.363 1.00 88.56 89 LEU A O 1
ATOM 724 N N . PRO A 1 90 ? -2.510 10.566 8.904 1.00 86.12 90 PRO A N 1
ATOM 725 C CA . PRO A 1 90 ? -2.907 9.929 10.155 1.00 86.12 90 PRO A CA 1
ATOM 726 C C . PRO A 1 90 ? -3.658 10.854 11.119 1.00 86.12 90 PRO A C 1
ATOM 728 O O . PRO A 1 90 ? -4.564 10.384 11.806 1.00 86.12 90 PRO A O 1
ATOM 731 N N . LEU A 1 91 ? -3.344 12.158 11.139 1.00 86.25 91 LEU A N 1
ATOM 732 C CA . LEU A 1 91 ? -4.038 13.148 11.975 1.00 86.25 91 LEU A CA 1
ATOM 733 C C . LEU A 1 91 ? -5.480 13.376 11.511 1.00 86.25 91 LEU A C 1
ATOM 735 O O . LEU A 1 91 ? -6.353 13.656 12.329 1.00 86.25 91 LEU A O 1
ATOM 739 N N . VAL A 1 92 ? -5.741 13.232 10.209 1.00 87.56 92 VAL A N 1
ATOM 740 C CA . VAL A 1 92 ? -7.079 13.375 9.621 1.00 87.56 92 VAL A CA 1
ATOM 741 C C . VAL A 1 92 ? -7.899 12.099 9.806 1.00 87.56 92 VAL A C 1
ATOM 743 O O . VAL A 1 92 ? -9.086 12.164 10.128 1.00 87.56 92 VAL A O 1
ATOM 746 N N . SER A 1 93 ? -7.289 10.924 9.636 1.00 86.75 93 SER A N 1
ATOM 747 C CA . SER A 1 93 ? -7.982 9.647 9.834 1.00 86.75 93 SER A CA 1
ATOM 748 C C . SER A 1 93 ? -8.223 9.325 11.310 1.00 86.75 93 SER A C 1
ATOM 750 O O . SER A 1 93 ? -9.209 8.654 11.616 1.00 86.75 93 SER A O 1
ATOM 752 N N . PHE A 1 94 ? -7.398 9.822 12.238 1.00 84.56 94 PHE A N 1
ATOM 753 C CA . PHE A 1 94 ? -7.512 9.482 13.658 1.00 84.56 94 PHE A CA 1
ATOM 754 C C . PHE A 1 94 ? -8.888 9.805 14.267 1.00 84.56 94 PHE A C 1
ATOM 756 O O . PHE A 1 94 ? -9.520 8.880 14.787 1.00 84.56 94 PHE A O 1
ATOM 763 N N . PRO A 1 95 ? -9.434 11.036 14.157 1.00 86.31 95 PRO A N 1
ATOM 764 C CA . PRO A 1 95 ? -10.767 11.339 14.675 1.00 86.31 95 PRO A CA 1
ATOM 765 C C . PRO A 1 95 ? -11.859 10.459 14.060 1.00 86.31 95 PRO A C 1
ATOM 767 O O . PRO A 1 95 ? -12.782 10.048 14.760 1.00 86.31 95 PRO A O 1
ATOM 770 N N . LEU A 1 96 ? -11.745 10.130 12.766 1.00 86.50 96 LEU A N 1
ATOM 771 C CA . LEU A 1 96 ? -12.708 9.274 12.067 1.00 86.50 96 LEU A CA 1
ATOM 772 C C . LEU A 1 96 ? -12.693 7.848 12.619 1.00 86.50 96 LEU A C 1
ATOM 774 O O . LEU A 1 96 ? -13.757 7.284 12.888 1.00 86.50 96 LEU A O 1
ATOM 778 N N . VAL A 1 97 ? -11.504 7.285 12.838 1.00 83.56 97 VAL A N 1
ATOM 779 C CA . VAL A 1 97 ? -11.331 5.952 13.425 1.00 83.56 97 VAL A CA 1
ATOM 780 C C . VAL A 1 97 ? -11.822 5.922 14.872 1.00 83.56 97 VAL A C 1
ATOM 782 O O . VAL A 1 97 ? -12.525 4.987 15.256 1.00 83.56 97 VAL A O 1
ATOM 785 N N . LEU A 1 98 ? -11.562 6.973 15.659 1.00 82.81 98 LEU A N 1
ATOM 786 C CA . LEU A 1 98 ? -12.081 7.078 17.025 1.00 82.81 98 LEU A CA 1
ATOM 787 C C . LEU A 1 98 ? -13.608 6.997 17.086 1.00 82.81 98 LEU A C 1
ATOM 789 O O . LEU A 1 98 ? -14.135 6.439 18.046 1.00 82.81 98 LEU A O 1
ATOM 793 N N . THR A 1 99 ? -14.328 7.459 16.058 1.00 85.62 99 THR A N 1
ATOM 794 C CA . THR A 1 99 ? -15.798 7.347 16.034 1.00 85.62 99 THR A CA 1
ATOM 795 C C . THR A 1 99 ? -16.319 5.906 15.983 1.00 85.62 99 THR A C 1
ATOM 797 O O . THR A 1 99 ? -17.486 5.672 16.295 1.00 85.62 99 THR A O 1
ATOM 800 N N . TYR A 1 100 ? -15.498 4.933 15.573 1.00 80.94 100 TYR A N 1
ATOM 801 C CA . TYR A 1 100 ? -15.857 3.509 15.598 1.00 80.94 100 TYR A CA 1
ATOM 802 C C . TYR A 1 100 ? -15.612 2.855 16.957 1.00 80.94 100 TYR A C 1
ATOM 804 O O . TYR A 1 100 ? -16.124 1.770 17.223 1.00 80.94 100 TYR A O 1
ATOM 812 N N . ILE A 1 101 ? -14.803 3.497 17.795 1.00 76.38 101 ILE A N 1
ATOM 813 C CA . ILE A 1 101 ? -14.256 2.916 19.018 1.00 76.38 101 ILE A CA 1
ATOM 814 C C . ILE A 1 101 ? -14.904 3.546 20.244 1.00 76.38 101 ILE A C 1
ATOM 816 O O . ILE A 1 101 ? -15.238 2.841 21.196 1.00 76.38 101 ILE A O 1
ATOM 820 N N . LEU A 1 102 ? -15.084 4.863 20.218 1.00 79.69 102 LEU A N 1
ATOM 821 C CA . LEU A 1 102 ? -15.704 5.637 21.279 1.00 79.69 102 LEU A CA 1
ATOM 822 C C . LEU A 1 102 ? -17.199 5.802 20.995 1.00 79.69 102 LEU A C 1
ATOM 824 O O . LEU A 1 102 ? -17.609 6.043 19.858 1.00 79.69 102 LEU A O 1
ATOM 828 N N . ASP A 1 103 ? -18.015 5.701 22.044 1.00 75.00 103 ASP A N 1
ATOM 829 C CA . ASP A 1 103 ? -19.451 5.975 21.968 1.00 75.00 103 ASP A CA 1
ATOM 830 C C . ASP A 1 103 ? -19.677 7.494 21.890 1.00 75.00 103 ASP A C 1
ATOM 832 O O . ASP A 1 103 ? -19.923 8.175 22.885 1.00 75.00 103 ASP A O 1
ATOM 836 N N . LEU A 1 104 ? -19.509 8.053 20.690 1.00 73.81 104 LEU A N 1
ATOM 837 C CA . LEU A 1 104 ? -19.620 9.487 20.427 1.00 73.81 104 LEU A CA 1
ATOM 838 C C . LEU A 1 104 ? -21.057 9.866 20.050 1.00 73.81 104 LEU A C 1
ATOM 840 O O . LEU A 1 104 ? -21.295 10.417 18.976 1.00 73.81 104 LEU A O 1
ATOM 844 N N . ARG A 1 105 ? -22.033 9.605 20.929 1.00 72.75 105 ARG A N 1
ATOM 845 C CA . ARG A 1 105 ? -23.454 9.959 20.683 1.00 72.75 105 ARG A CA 1
ATOM 846 C C . ARG A 1 105 ? -23.676 11.445 20.386 1.00 72.75 105 ARG A C 1
ATOM 848 O O . ARG A 1 105 ? -24.661 11.799 19.752 1.00 72.75 105 ARG A O 1
ATOM 855 N N . ASN A 1 106 ? -22.735 12.292 20.803 1.00 73.06 106 ASN A N 1
ATOM 856 C CA . ASN A 1 106 ? -22.752 13.739 20.589 1.00 73.06 106 ASN A CA 1
ATOM 857 C C . ASN A 1 106 ? -22.093 14.179 19.266 1.00 73.06 106 ASN A C 1
ATOM 859 O O . ASN A 1 106 ? -22.021 15.376 18.993 1.00 73.06 106 ASN A O 1
ATOM 863 N N . PHE A 1 107 ? -21.573 13.257 18.448 1.00 78.62 107 PHE A N 1
ATOM 864 C CA . PHE A 1 107 ? -20.975 13.601 17.157 1.00 78.62 107 PHE A CA 1
ATOM 865 C C . PHE A 1 107 ? -22.042 13.847 16.088 1.00 78.62 107 PHE A C 1
ATOM 867 O O . PHE A 1 107 ? -23.121 13.256 16.106 1.00 78.62 107 PHE A O 1
ATOM 874 N N . SER A 1 108 ? -21.718 14.694 15.108 1.00 82.50 108 SER A N 1
ATOM 875 C CA . SER A 1 108 ? -22.618 14.995 13.991 1.00 82.50 108 SER A CA 1
ATOM 876 C C . SER A 1 108 ? -23.090 13.716 13.291 1.00 82.50 108 SER A C 1
ATOM 878 O O . SER A 1 108 ? -22.278 12.925 12.797 1.00 82.50 108 SER A O 1
ATOM 880 N N . SER A 1 109 ? -24.411 13.543 13.184 1.00 82.06 109 SER A N 1
ATOM 881 C CA . SER A 1 109 ? -25.043 12.388 12.529 1.00 82.06 109 SER A CA 1
ATOM 882 C C . SER A 1 109 ? -24.585 12.208 11.078 1.00 82.06 109 SER A C 1
ATOM 884 O O . SER A 1 109 ? -24.477 11.082 10.594 1.00 82.06 109 SER A O 1
ATOM 886 N N . ARG A 1 110 ? -24.231 13.305 10.391 1.00 86.81 110 ARG A N 1
ATOM 887 C CA . ARG A 1 110 ? -23.657 13.26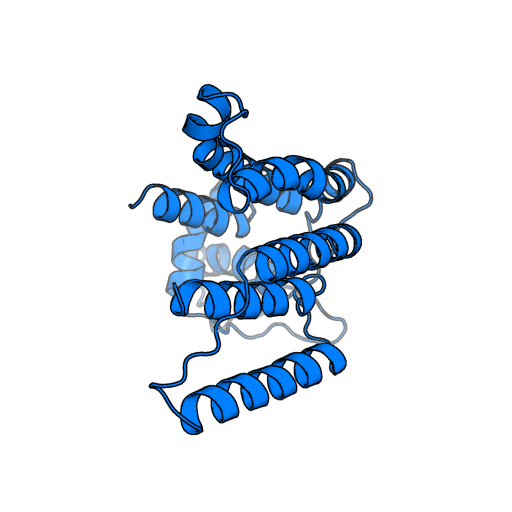3 9.036 1.00 86.81 110 ARG A CA 1
ATOM 888 C C . ARG A 1 110 ? -22.266 12.632 9.022 1.00 86.81 110 ARG A C 1
ATOM 890 O O . ARG A 1 110 ? -21.997 11.802 8.160 1.00 86.81 110 ARG A O 1
ATOM 897 N N . VAL A 1 111 ? -21.399 12.984 9.973 1.00 85.25 111 VAL A N 1
ATOM 898 C CA . VAL A 1 111 ? -20.043 12.414 10.057 1.00 85.25 111 VAL A CA 1
ATOM 899 C C . VAL A 1 111 ? -20.124 10.915 10.330 1.00 85.25 111 VAL A C 1
ATOM 901 O O . VAL A 1 111 ? -19.484 10.132 9.635 1.00 85.25 111 VAL A O 1
ATOM 904 N N . LEU A 1 112 ? -20.981 10.496 11.264 1.00 87.25 112 LEU A N 1
ATOM 905 C CA . LEU A 1 112 ? -21.183 9.076 11.572 1.00 87.25 112 LEU A CA 1
ATOM 906 C C . LEU A 1 112 ? -21.750 8.283 10.386 1.00 87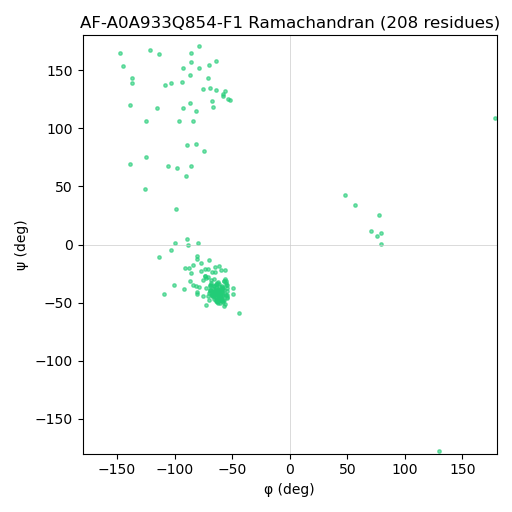.25 112 LEU A C 1
ATOM 908 O O . LEU A 1 112 ? -21.404 7.115 10.214 1.00 87.25 112 LEU A O 1
ATOM 912 N N . LYS A 1 113 ? -22.582 8.914 9.548 1.00 89.69 113 LYS A N 1
ATOM 913 C CA . LYS A 1 113 ? -23.123 8.303 8.328 1.00 89.69 113 LYS A CA 1
ATOM 914 C C . LYS A 1 113 ? -22.056 8.114 7.244 1.00 89.69 113 LYS A C 1
ATOM 916 O O . LYS A 1 113 ? -22.040 7.075 6.593 1.00 89.69 113 LYS A O 1
ATOM 921 N N . TYR A 1 114 ? -21.177 9.099 7.042 1.00 91.75 114 TYR A N 1
ATOM 922 C CA . TYR A 1 114 ? -20.240 9.116 5.908 1.00 91.75 114 TYR A CA 1
ATOM 923 C C . TYR A 1 114 ? -18.792 8.738 6.248 1.00 91.75 114 TYR A C 1
ATOM 925 O O . TYR A 1 114 ? -17.974 8.612 5.341 1.00 91.75 114 TYR A O 1
ATOM 933 N N . ARG A 1 115 ? -18.455 8.511 7.523 1.00 90.06 115 ARG A N 1
ATOM 934 C CA . ARG A 1 115 ? -17.097 8.155 7.984 1.00 90.06 115 ARG A CA 1
ATOM 935 C C . ARG A 1 115 ? -16.438 7.013 7.207 1.00 90.06 115 ARG A C 1
ATOM 937 O O . ARG A 1 115 ? -15.248 7.099 6.940 1.00 90.06 115 ARG A O 1
ATOM 944 N N . PHE A 1 116 ? -17.194 5.987 6.807 1.00 88.62 116 PHE A N 1
ATOM 945 C CA . PHE A 1 116 ? -16.655 4.875 6.019 1.00 88.62 116 PHE A CA 1
ATOM 946 C C . PHE A 1 116 ? -16.153 5.356 4.654 1.00 88.62 116 PHE A C 1
ATOM 948 O O . PHE A 1 116 ? -15.013 5.096 4.288 1.00 88.62 116 PHE A O 1
ATOM 955 N N . TYR A 1 117 ? -16.972 6.134 3.943 1.00 90.81 117 TYR A N 1
ATOM 956 C CA . TYR A 1 117 ? -16.604 6.707 2.649 1.00 90.81 117 TYR A CA 1
ATOM 957 C C . TYR A 1 117 ? -15.440 7.696 2.768 1.00 90.81 117 TYR A C 1
ATOM 959 O O . TYR A 1 117 ? -14.584 7.731 1.890 1.00 90.81 117 TYR A O 1
ATOM 967 N N . PHE A 1 118 ? -15.352 8.454 3.868 1.00 91.75 118 PHE A N 1
ATOM 968 C CA . PHE A 1 118 ? -14.182 9.295 4.138 1.00 91.75 118 PHE A CA 1
ATOM 969 C C . PHE A 1 118 ? -12.910 8.473 4.353 1.00 91.75 118 PHE A C 1
ATOM 971 O O . PHE A 1 118 ? -11.868 8.829 3.814 1.00 91.75 118 PHE A O 1
ATOM 978 N N . LEU A 1 119 ? -12.978 7.368 5.100 1.00 89.69 119 LEU A N 1
ATOM 979 C CA . LEU A 1 119 ? -11.833 6.469 5.273 1.00 89.69 119 LEU A CA 1
ATOM 980 C C . LEU A 1 119 ? -11.422 5.817 3.950 1.00 89.69 119 LEU A C 1
ATOM 982 O O . LEU A 1 119 ? -10.229 5.730 3.672 1.00 89.69 119 LEU A O 1
ATOM 986 N N . LEU A 1 120 ? -12.387 5.426 3.114 1.00 89.94 120 LEU A N 1
ATOM 987 C CA . LEU A 1 120 ? -12.114 4.914 1.773 1.00 89.94 120 LEU A CA 1
ATOM 988 C C . LEU A 1 120 ? -11.414 5.975 0.913 1.00 89.94 120 LEU A C 1
ATOM 990 O O . LEU A 1 120 ? -10.372 5.703 0.326 1.00 89.94 120 LEU A O 1
ATOM 994 N N . LEU A 1 121 ? -11.923 7.209 0.905 1.00 91.50 121 LEU A N 1
ATOM 995 C CA . LEU A 1 121 ? -11.299 8.327 0.197 1.00 91.50 121 LEU A CA 1
ATOM 996 C C . LEU A 1 121 ? -9.874 8.605 0.700 1.00 91.50 121 LEU A C 1
ATOM 998 O O . LEU A 1 121 ? -8.972 8.843 -0.104 1.00 91.50 121 LEU A O 1
ATOM 1002 N N . LEU A 1 122 ? -9.646 8.547 2.014 1.00 91.56 122 LEU A N 1
ATOM 1003 C CA . LEU A 1 122 ? -8.312 8.692 2.598 1.00 91.56 122 LEU A CA 1
ATOM 1004 C C . LEU A 1 122 ? -7.384 7.557 2.156 1.00 91.56 122 LEU A C 1
ATOM 1006 O O . LEU A 1 122 ? -6.246 7.832 1.788 1.00 91.56 122 LEU A O 1
ATOM 1010 N N . ALA A 1 123 ? -7.861 6.311 2.116 1.00 89.38 123 ALA A N 1
ATOM 1011 C CA . ALA A 1 123 ? -7.080 5.179 1.619 1.00 89.38 123 ALA A CA 1
ATOM 1012 C C . ALA A 1 123 ? -6.665 5.376 0.149 1.00 89.38 123 ALA A C 1
ATOM 1014 O O . ALA A 1 123 ? -5.496 5.192 -0.191 1.00 89.38 123 ALA A O 1
ATOM 1015 N N . LEU A 1 124 ? -7.577 5.847 -0.708 1.00 91.31 124 LEU A N 1
ATOM 1016 C CA . LEU A 1 124 ? -7.260 6.190 -2.102 1.00 91.31 124 LEU A CA 1
ATOM 1017 C C . LEU A 1 124 ? -6.266 7.341 -2.208 1.00 91.31 124 LEU A C 1
ATOM 1019 O O . LEU A 1 124 ? -5.330 7.290 -3.005 1.00 91.31 124 LEU A O 1
ATOM 1023 N N . THR A 1 125 ? -6.425 8.352 -1.360 1.00 93.19 125 THR A N 1
ATOM 1024 C CA . THR A 1 125 ? -5.498 9.482 -1.287 1.00 93.19 125 THR A CA 1
ATOM 1025 C C . THR A 1 125 ? -4.095 9.001 -0.915 1.00 93.19 125 THR A C 1
ATOM 1027 O O . THR A 1 125 ? -3.130 9.380 -1.571 1.00 93.19 125 THR A O 1
ATOM 1030 N N . VAL A 1 126 ? -3.967 8.095 0.061 1.00 91.44 126 VAL A N 1
ATOM 1031 C CA . VAL A 1 126 ? -2.685 7.462 0.416 1.00 91.44 126 VAL A CA 1
ATOM 1032 C C . VAL A 1 126 ? -2.088 6.708 -0.778 1.00 91.44 126 VAL A C 1
ATOM 1034 O O . VAL A 1 126 ? -0.896 6.855 -1.045 1.00 91.44 126 VAL A O 1
ATOM 1037 N N . ARG A 1 127 ? -2.892 5.936 -1.526 1.00 91.62 127 ARG A N 1
ATOM 1038 C CA . ARG A 1 127 ? -2.435 5.183 -2.714 1.00 91.62 127 ARG A CA 1
ATOM 1039 C C . ARG A 1 127 ? -1.906 6.094 -3.823 1.00 91.62 127 ARG A C 1
ATOM 1041 O O . ARG A 1 127 ? -0.880 5.792 -4.425 1.00 91.62 127 ARG A O 1
ATOM 1048 N N . ILE A 1 128 ? -2.567 7.217 -4.077 1.00 93.69 128 ILE A N 1
ATOM 1049 C CA . ILE A 1 128 ? -2.109 8.190 -5.075 1.00 93.69 128 ILE A CA 1
ATOM 1050 C C . ILE A 1 128 ? -0.838 8.884 -4.581 1.00 93.69 128 ILE A C 1
ATOM 1052 O O . ILE A 1 128 ? 0.163 8.952 -5.295 1.00 93.69 128 ILE A O 1
ATOM 1056 N N . LEU A 1 129 ? -0.847 9.358 -3.335 1.00 94.81 129 LEU A N 1
ATOM 1057 C CA . LEU A 1 129 ? 0.286 10.082 -2.776 1.00 94.81 129 LEU A CA 1
ATOM 1058 C C . LEU A 1 129 ? 1.532 9.210 -2.666 1.00 94.81 129 LEU A C 1
ATOM 1060 O O . LEU A 1 129 ? 2.614 9.737 -2.875 1.00 94.81 129 LEU A O 1
ATOM 1064 N N . ILE A 1 130 ? 1.432 7.902 -2.397 1.00 93.00 130 ILE A N 1
ATOM 1065 C CA . ILE A 1 130 ? 2.624 7.041 -2.337 1.00 93.00 130 ILE A CA 1
ATOM 1066 C C . ILE A 1 130 ? 3.284 6.859 -3.710 1.00 93.00 130 ILE A C 1
ATOM 1068 O O . ILE A 1 130 ? 4.511 6.797 -3.784 1.00 93.00 130 ILE A O 1
ATOM 1072 N N . ILE A 1 131 ? 2.502 6.836 -4.796 1.00 94.38 131 ILE A N 1
ATOM 1073 C CA . ILE A 1 131 ? 3.028 6.775 -6.169 1.00 94.38 131 ILE A CA 1
ATOM 1074 C C . ILE A 1 131 ? 3.820 8.050 -6.484 1.00 94.38 131 ILE A C 1
ATOM 1076 O O . ILE A 1 131 ? 4.928 7.971 -7.012 1.00 94.38 131 ILE A O 1
ATOM 1080 N N . ILE A 1 132 ? 3.287 9.211 -6.093 1.00 95.44 132 ILE A N 1
ATOM 1081 C CA . ILE A 1 132 ? 3.932 10.519 -6.290 1.00 95.44 132 ILE A CA 1
ATOM 1082 C C . ILE A 1 132 ? 5.147 10.684 -5.366 1.00 95.44 132 ILE A C 1
ATOM 1084 O O . ILE A 1 132 ? 6.200 11.152 -5.791 1.00 95.44 132 ILE A O 1
ATOM 1088 N N . ALA A 1 133 ? 5.009 10.297 -4.098 1.00 95.00 133 ALA A N 1
ATOM 1089 C CA . ALA A 1 133 ? 6.046 10.419 -3.081 1.00 95.00 133 ALA A CA 1
ATOM 1090 C C . ALA A 1 133 ? 7.245 9.517 -3.390 1.00 95.00 133 ALA A C 1
ATOM 1092 O O . ALA A 1 133 ? 8.382 9.914 -3.150 1.00 95.00 133 ALA A O 1
ATOM 1093 N N . SER A 1 134 ? 7.002 8.329 -3.951 1.00 94.31 134 SER A N 1
ATOM 1094 C CA . SER A 1 134 ? 8.026 7.354 -4.323 1.00 94.31 134 SER A CA 1
ATOM 1095 C C . SER A 1 134 ? 7.907 6.972 -5.806 1.00 94.31 134 SER A C 1
ATOM 1097 O O . SER A 1 134 ? 7.410 5.895 -6.138 1.00 94.31 134 SER A O 1
ATOM 1099 N N . PRO A 1 135 ? 8.337 7.835 -6.742 1.00 92.94 135 PRO A N 1
ATOM 1100 C CA . PRO A 1 135 ? 8.151 7.587 -8.174 1.00 92.94 135 PRO A CA 1
ATOM 1101 C C . PRO A 1 135 ? 9.092 6.505 -8.729 1.00 92.94 135 PRO A C 1
ATOM 1103 O O . PRO A 1 135 ? 8.832 5.939 -9.789 1.00 92.94 135 PRO A O 1
ATOM 1106 N N . ARG A 1 136 ? 10.204 6.227 -8.036 1.00 91.69 136 ARG A N 1
ATOM 1107 C CA . ARG A 1 136 ? 11.230 5.249 -8.431 1.00 91.69 136 ARG A CA 1
ATOM 1108 C C . ARG A 1 136 ? 11.703 4.460 -7.201 1.00 91.69 136 ARG A C 1
ATOM 1110 O O . ARG A 1 136 ? 12.812 4.701 -6.725 1.00 91.69 136 ARG A O 1
ATOM 1117 N N . PRO A 1 137 ? 10.854 3.596 -6.619 1.00 92.50 137 PRO A N 1
ATOM 1118 C CA . PRO A 1 137 ? 11.246 2.810 -5.457 1.00 92.50 137 PRO A CA 1
ATOM 1119 C C . PRO A 1 137 ? 12.380 1.852 -5.838 1.00 92.50 137 PRO A C 1
ATOM 1121 O O . PRO A 1 137 ? 12.315 1.177 -6.864 1.00 92.50 137 PRO A O 1
ATOM 1124 N N . VAL A 1 138 ? 13.423 1.795 -5.010 1.00 90.81 138 VAL A N 1
ATOM 1125 C CA . VAL A 1 138 ? 14.615 0.967 -5.255 1.00 90.81 138 VAL A CA 1
ATOM 1126 C C . VAL A 1 138 ? 14.355 -0.449 -4.729 1.00 90.81 138 VAL A C 1
ATOM 1128 O O . VAL A 1 138 ? 14.925 -0.868 -3.721 1.00 90.81 138 VAL A O 1
ATOM 1131 N N . ILE A 1 139 ? 13.422 -1.152 -5.382 1.00 91.75 139 ILE A N 1
ATOM 1132 C CA . ILE A 1 139 ? 13.067 -2.557 -5.121 1.00 91.75 139 ILE A CA 1
ATOM 1133 C C . ILE A 1 139 ? 12.887 -3.324 -6.431 1.00 91.75 139 ILE A C 1
ATOM 1135 O O . ILE A 1 139 ? 12.283 -2.821 -7.380 1.00 91.75 139 ILE A O 1
ATOM 1139 N N . ASP A 1 140 ? 13.381 -4.555 -6.456 1.00 93.19 140 ASP A N 1
ATOM 1140 C CA . ASP A 1 140 ? 13.279 -5.484 -7.586 1.00 93.19 140 ASP A CA 1
ATOM 1141 C C . ASP A 1 140 ? 11.831 -5.721 -8.031 1.00 93.19 140 ASP A C 1
ATOM 1143 O O . ASP A 1 140 ? 11.530 -5.630 -9.218 1.00 93.19 140 ASP A O 1
ATOM 1147 N N . VAL A 1 141 ? 10.908 -5.912 -7.087 1.00 93.81 141 VAL A N 1
ATOM 1148 C CA . VAL A 1 141 ? 9.484 -6.161 -7.358 1.00 93.81 141 VAL A CA 1
ATOM 1149 C C . VAL A 1 141 ? 8.867 -5.084 -8.247 1.00 93.81 141 VAL A C 1
ATOM 1151 O O . VAL A 1 141 ? 8.110 -5.390 -9.166 1.00 93.81 141 VAL A O 1
ATOM 1154 N N . PHE A 1 142 ? 9.180 -3.812 -7.985 1.00 95.50 142 PHE A N 1
ATOM 1155 C CA . PHE A 1 142 ? 8.640 -2.706 -8.770 1.00 95.50 142 PHE A CA 1
ATOM 1156 C C . PHE A 1 142 ? 9.157 -2.751 -10.208 1.00 95.50 142 PHE A C 1
ATOM 1158 O O . PHE A 1 142 ? 8.362 -2.641 -11.140 1.00 95.50 142 PHE A O 1
ATOM 1165 N N . THR A 1 143 ? 10.464 -2.946 -10.381 1.00 96.06 143 THR A N 1
ATOM 1166 C CA . THR A 1 143 ? 11.106 -3.035 -11.696 1.00 96.06 143 THR A CA 1
ATOM 1167 C C . THR A 1 143 ? 10.581 -4.229 -12.488 1.00 96.06 143 THR A C 1
ATOM 1169 O O . THR A 1 143 ? 10.087 -4.056 -13.600 1.00 96.06 143 THR A O 1
ATOM 1172 N N . ILE A 1 144 ? 10.570 -5.417 -11.880 1.00 96.88 144 ILE A N 1
ATOM 1173 C CA . ILE A 1 144 ? 10.087 -6.657 -12.497 1.00 96.88 144 ILE A CA 1
ATOM 1174 C C . ILE A 1 144 ? 8.626 -6.511 -12.949 1.00 96.88 144 ILE A C 1
ATOM 1176 O O . ILE A 1 144 ? 8.289 -6.830 -14.090 1.00 96.88 144 ILE A O 1
ATOM 1180 N N . LEU A 1 145 ? 7.734 -5.997 -12.094 1.00 96.81 145 LEU A N 1
ATOM 1181 C CA . LEU A 1 145 ? 6.316 -5.823 -12.442 1.00 96.81 145 LEU A CA 1
ATOM 1182 C C . LEU A 1 145 ? 6.068 -4.698 -13.455 1.00 96.81 145 LEU A C 1
ATOM 1184 O O . LEU A 1 145 ? 5.035 -4.701 -14.122 1.00 96.81 145 LEU A O 1
ATOM 1188 N N . LYS A 1 146 ? 6.995 -3.747 -13.580 1.00 96.94 146 LYS A N 1
ATOM 1189 C CA . LYS A 1 146 ? 6.938 -2.681 -14.582 1.00 96.94 146 LYS A CA 1
ATOM 1190 C C . LYS A 1 146 ? 7.444 -3.137 -15.951 1.00 96.94 146 LYS A C 1
ATOM 1192 O O . LYS A 1 146 ? 6.914 -2.696 -16.963 1.00 96.94 146 LYS A O 1
ATOM 1197 N N . GLU A 1 147 ? 8.450 -4.002 -15.999 1.00 97.75 147 GLU A N 1
ATOM 1198 C CA . GLU A 1 147 ? 9.090 -4.434 -17.248 1.00 97.75 147 GLU A CA 1
ATOM 1199 C C . GLU A 1 147 ? 8.456 -5.698 -17.840 1.00 97.75 147 GLU A C 1
ATOM 1201 O O . GLU A 1 147 ? 8.262 -5.778 -19.053 1.00 97.75 147 GLU A O 1
ATOM 1206 N N . SER A 1 148 ? 8.060 -6.660 -16.999 1.00 97.62 148 SER A N 1
ATOM 1207 C CA . SER A 1 148 ? 7.498 -7.947 -17.447 1.00 97.62 148 SER A CA 1
ATOM 1208 C C . SER A 1 148 ? 6.287 -7.854 -18.386 1.00 97.62 148 SER A C 1
ATOM 1210 O O . SER A 1 148 ? 6.221 -8.673 -19.306 1.00 97.62 148 SER A O 1
ATOM 1212 N N . PRO A 1 149 ? 5.362 -6.874 -18.271 1.00 98.00 149 PRO A N 1
ATOM 1213 C CA . PRO A 1 149 ? 4.296 -6.725 -19.257 1.00 98.00 149 PRO A CA 1
ATOM 1214 C C . PRO A 1 149 ? 4.832 -6.434 -20.663 1.00 98.00 149 PRO A C 1
ATOM 1216 O O . PRO A 1 149 ? 4.330 -6.987 -21.635 1.00 98.00 149 PRO A O 1
ATOM 1219 N N . PHE A 1 150 ? 5.876 -5.610 -20.786 1.00 98.19 150 PHE A N 1
ATOM 1220 C CA . PHE A 1 150 ? 6.481 -5.283 -22.081 1.00 98.19 150 PHE A CA 1
ATOM 1221 C C . PHE A 1 150 ? 7.286 -6.450 -22.649 1.00 98.19 150 PHE A C 1
ATOM 1223 O O . PHE A 1 150 ? 7.216 -6.703 -23.850 1.00 98.19 150 PHE A O 1
ATOM 1230 N N . VAL A 1 151 ? 7.989 -7.197 -21.793 1.00 97.56 151 VAL A N 1
ATOM 1231 C CA . VAL A 1 151 ? 8.666 -8.445 -22.182 1.00 97.56 151 VAL A CA 1
ATOM 1232 C C . VAL A 1 151 ? 7.657 -9.416 -22.793 1.00 97.56 151 VAL A C 1
ATOM 1234 O O . VAL A 1 151 ? 7.840 -9.856 -23.928 1.00 97.56 151 VAL A O 1
ATOM 1237 N N . PHE A 1 152 ? 6.539 -9.654 -22.103 1.00 97.88 152 PHE A N 1
ATOM 1238 C CA . PHE A 1 152 ? 5.468 -10.517 -22.594 1.00 97.88 152 PHE A CA 1
ATOM 1239 C C . PHE A 1 152 ? 4.869 -10.017 -23.917 1.00 97.88 152 PHE A C 1
ATOM 1241 O O . PHE A 1 152 ? 4.730 -10.787 -24.867 1.00 97.88 152 PHE A O 1
ATOM 1248 N N . LEU A 1 153 ? 4.560 -8.719 -24.017 1.00 97.75 153 LEU A N 1
ATOM 1249 C CA . LEU A 1 153 ? 4.021 -8.114 -25.242 1.00 97.75 153 LEU A CA 1
ATOM 1250 C C . LEU A 1 153 ? 5.007 -8.152 -26.419 1.00 97.75 153 LEU A C 1
ATOM 1252 O O . LEU A 1 153 ? 4.577 -8.127 -27.569 1.00 97.75 153 LEU A O 1
ATOM 1256 N N . SER A 1 154 ? 6.310 -8.246 -26.150 1.00 97.69 154 SER A N 1
ATOM 1257 C CA . SER A 1 154 ? 7.343 -8.424 -27.178 1.00 97.69 154 SER A CA 1
ATOM 1258 C C . SER A 1 154 ? 7.489 -9.872 -27.672 1.00 97.69 154 SER A C 1
ATOM 1260 O O . SER A 1 154 ? 8.337 -10.145 -28.516 1.00 97.69 154 SER A O 1
ATOM 1262 N N . GLY A 1 155 ? 6.677 -10.805 -27.160 1.00 97.56 155 GLY A N 1
ATOM 1263 C CA . GLY A 1 155 ? 6.748 -12.231 -27.494 1.00 97.56 155 GLY A CA 1
ATOM 1264 C C . GLY A 1 155 ? 7.862 -12.989 -26.766 1.00 97.56 155 GLY A C 1
ATOM 1265 O O . GLY A 1 155 ? 8.130 -14.141 -27.100 1.00 97.56 155 GLY A O 1
ATOM 1266 N N . GLN A 1 156 ? 8.507 -12.363 -25.780 1.00 97.88 156 GLN A N 1
ATOM 1267 C CA . GLN A 1 156 ? 9.538 -12.985 -24.951 1.00 97.88 156 GLN A CA 1
ATOM 1268 C C . GLN A 1 156 ? 8.924 -13.593 -23.688 1.00 97.88 156 GLN A C 1
ATOM 1270 O O . GLN A 1 156 ? 7.897 -13.128 -23.192 1.00 97.88 156 GLN A O 1
ATOM 1275 N N . ASN A 1 157 ? 9.561 -14.638 -23.157 1.00 97.25 157 ASN A N 1
ATOM 1276 C CA . ASN A 1 157 ? 9.128 -15.294 -21.929 1.00 97.25 157 ASN A CA 1
ATOM 1277 C C . ASN A 1 157 ? 9.615 -14.505 -20.694 1.00 97.25 157 ASN A C 1
ATOM 1279 O O . ASN A 1 157 ? 10.820 -14.499 -20.443 1.00 97.25 157 ASN A O 1
ATOM 1283 N N . PRO A 1 158 ? 8.723 -13.919 -19.866 1.00 97.50 158 PRO A N 1
ATOM 1284 C CA . PRO A 1 158 ? 9.125 -13.173 -18.668 1.00 97.50 158 PRO A CA 1
ATOM 1285 C C . PRO A 1 158 ? 9.921 -13.993 -17.642 1.00 97.50 158 PRO A C 1
ATOM 1287 O O . PRO A 1 158 ? 10.634 -13.413 -16.827 1.00 97.50 158 PRO A O 1
ATOM 1290 N N . TYR A 1 159 ? 9.806 -15.324 -17.659 1.00 97.25 159 TYR A N 1
ATOM 1291 C CA . TYR A 1 159 ? 10.557 -16.217 -16.769 1.00 97.25 159 TYR A CA 1
ATOM 1292 C C . TYR A 1 159 ? 11.993 -16.488 -17.228 1.00 97.25 159 TYR A C 1
ATOM 1294 O O . TYR A 1 159 ? 12.772 -17.031 -16.452 1.00 97.25 159 TYR A O 1
ATOM 1302 N N . ASP A 1 160 ? 12.327 -16.127 -18.466 1.00 96.62 160 ASP A N 1
ATOM 1303 C CA . ASP A 1 160 ? 13.631 -16.346 -19.098 1.00 96.62 160 ASP A CA 1
ATOM 1304 C C . ASP A 1 160 ? 14.173 -15.010 -19.631 1.00 96.62 160 ASP A C 1
ATOM 1306 O O . ASP A 1 160 ? 14.511 -14.850 -20.801 1.00 96.62 160 ASP A O 1
ATOM 1310 N N . THR A 1 161 ? 14.115 -13.975 -18.791 1.00 96.69 161 THR A N 1
ATOM 1311 C CA . THR A 1 161 ? 14.521 -12.606 -19.129 1.00 96.69 161 THR A CA 1
ATOM 1312 C C . THR A 1 161 ? 15.317 -12.002 -17.982 1.00 96.69 161 THR A C 1
ATOM 1314 O O . THR A 1 161 ? 15.005 -12.218 -16.812 1.00 96.69 161 THR A O 1
ATOM 1317 N N . VAL A 1 162 ? 16.328 -11.206 -18.328 1.00 96.62 162 VAL A N 1
ATOM 1318 C CA . VAL A 1 162 ? 17.079 -10.391 -17.372 1.00 96.62 162 VAL A CA 1
ATOM 1319 C C . VAL A 1 162 ? 16.447 -9.002 -17.304 1.00 96.62 162 VAL A C 1
ATOM 1321 O O . VAL A 1 162 ? 16.412 -8.282 -18.301 1.00 96.62 162 VAL A O 1
ATOM 1324 N N . TYR A 1 163 ? 15.948 -8.639 -16.128 1.00 96.81 163 TYR A N 1
ATOM 1325 C CA . TYR A 1 163 ? 15.351 -7.339 -15.830 1.00 96.81 163 TYR A CA 1
ATOM 1326 C C . TYR A 1 163 ? 16.406 -6.309 -15.425 1.00 96.81 163 TYR A C 1
ATOM 1328 O O . TYR A 1 163 ? 17.538 -6.659 -15.068 1.00 96.81 163 TYR A O 1
ATOM 1336 N N . SER A 1 164 ? 16.029 -5.027 -15.438 1.00 96.12 164 SER A N 1
ATOM 1337 C CA . SER A 1 164 ? 16.936 -3.959 -15.016 1.00 96.12 164 SER A CA 1
ATOM 1338 C C . SER A 1 164 ? 17.421 -4.182 -13.574 1.00 96.12 164 SER A C 1
ATOM 1340 O O . SER A 1 164 ? 16.603 -4.370 -12.666 1.00 96.12 164 SER A O 1
ATOM 1342 N N . PRO A 1 165 ? 18.741 -4.128 -13.322 1.00 93.44 165 PRO A N 1
ATOM 1343 C CA . PRO A 1 165 ? 19.282 -4.357 -11.993 1.00 93.44 165 PRO A CA 1
ATOM 1344 C C . PRO A 1 165 ? 18.906 -3.213 -11.049 1.00 93.44 165 PRO A C 1
ATOM 1346 O O . PRO A 1 165 ? 19.043 -2.034 -11.380 1.00 93.44 165 PRO A O 1
ATOM 1349 N N . VAL A 1 166 ? 18.465 -3.569 -9.843 1.00 92.69 166 VAL A N 1
ATOM 1350 C CA . VAL A 1 166 ? 18.128 -2.607 -8.779 1.00 92.69 166 VAL A CA 1
ATOM 1351 C C . VAL A 1 166 ? 19.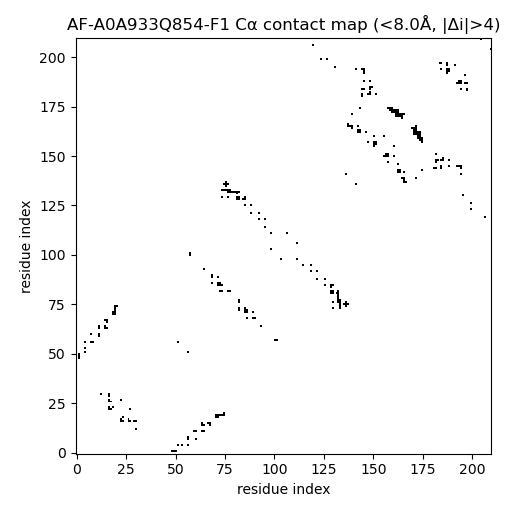246 -2.484 -7.745 1.00 92.69 166 VAL A C 1
ATOM 1353 O O . VAL A 1 166 ? 19.490 -1.395 -7.222 1.00 92.69 166 VAL A O 1
ATOM 1356 N N . TYR A 1 167 ? 19.946 -3.584 -7.461 1.00 91.81 167 TYR A N 1
ATOM 1357 C CA . TYR A 1 167 ? 21.007 -3.640 -6.458 1.00 91.81 167 TYR A CA 1
ATOM 1358 C C . TYR A 1 167 ? 22.388 -3.758 -7.122 1.00 91.81 167 TYR A C 1
ATOM 1360 O O . TYR A 1 167 ? 22.545 -4.538 -8.066 1.00 91.81 167 TYR A O 1
ATOM 1368 N N . PRO A 1 168 ? 23.411 -3.021 -6.647 1.00 91.88 168 PRO A N 1
ATOM 1369 C CA . PRO A 1 168 ? 24.753 -3.095 -7.218 1.00 91.88 168 PRO A CA 1
ATOM 1370 C C . PRO A 1 168 ? 25.323 -4.518 -7.174 1.00 91.88 168 PRO A C 1
ATOM 1372 O O . PRO A 1 168 ? 25.362 -5.141 -6.116 1.00 91.88 168 PRO A O 1
ATOM 1375 N N . GLY A 1 169 ? 25.788 -5.016 -8.322 1.00 92.50 169 GLY A N 1
ATOM 1376 C CA . GLY A 1 169 ? 26.409 -6.341 -8.433 1.00 92.50 169 GLY A CA 1
ATOM 1377 C C . GLY A 1 169 ? 25.437 -7.525 -8.408 1.00 92.50 169 GLY A C 1
ATOM 1378 O O . GLY A 1 169 ? 25.897 -8.662 -8.374 1.00 92.50 169 GLY A O 1
ATOM 1379 N N . VAL A 1 170 ? 24.122 -7.283 -8.442 1.00 91.69 170 VAL A N 1
ATOM 1380 C CA . VAL A 1 170 ? 23.096 -8.335 -8.450 1.00 91.69 170 VAL A CA 1
ATOM 1381 C C . VAL A 1 170 ? 22.336 -8.294 -9.774 1.00 91.69 170 VAL A C 1
ATOM 1383 O O . VAL A 1 170 ? 21.682 -7.299 -10.092 1.00 91.69 170 VAL A O 1
ATOM 1386 N N . ALA A 1 171 ? 22.418 -9.377 -10.549 1.00 91.88 171 ALA A N 1
ATOM 1387 C CA . ALA A 1 171 ? 21.571 -9.563 -11.722 1.00 91.88 171 ALA A CA 1
ATOM 1388 C C . ALA A 1 171 ? 20.124 -9.840 -11.284 1.00 91.88 171 ALA A C 1
ATOM 1390 O O . ALA A 1 171 ? 19.887 -10.487 -10.268 1.00 91.88 171 ALA A O 1
ATOM 1391 N N . THR A 1 172 ? 19.151 -9.320 -12.031 1.00 92.81 172 THR A N 1
ATOM 1392 C CA . THR A 1 172 ? 17.724 -9.612 -11.821 1.00 92.81 172 THR A CA 1
ATOM 1393 C C . THR A 1 172 ? 17.255 -10.552 -12.928 1.00 92.81 172 THR A C 1
ATOM 1395 O O . THR A 1 172 ? 16.511 -10.172 -13.821 1.00 92.81 172 THR A O 1
ATOM 1398 N N . ASP A 1 173 ? 17.771 -11.775 -12.906 1.00 93.06 173 ASP A N 1
ATOM 1399 C CA . ASP A 1 173 ? 17.605 -12.829 -13.914 1.00 93.06 173 ASP A CA 1
ATOM 1400 C C . ASP A 1 173 ? 16.526 -13.856 -13.530 1.00 93.06 173 ASP A C 1
ATOM 1402 O O . ASP A 1 173 ? 16.601 -15.032 -13.878 1.00 93.06 173 ASP A O 1
ATOM 1406 N N . TYR A 1 174 ? 15.509 -13.414 -12.787 1.00 93.06 174 TYR A N 1
ATOM 1407 C CA . TYR A 1 174 ? 14.438 -14.274 -12.301 1.00 93.06 174 TYR A CA 1
ATOM 1408 C C . TYR A 1 174 ? 13.086 -13.551 -12.274 1.00 93.06 174 TYR A C 1
ATOM 1410 O O . TYR A 1 174 ? 13.007 -12.333 -12.104 1.00 93.06 174 TYR A O 1
ATOM 1418 N N . TYR A 1 175 ? 12.001 -14.325 -12.386 1.00 96.25 175 TYR A N 1
ATOM 1419 C CA . TYR A 1 175 ? 10.628 -13.852 -12.191 1.00 96.25 175 TYR A CA 1
ATOM 1420 C C . TYR A 1 175 ? 9.921 -14.703 -11.125 1.00 96.25 175 TYR A C 1
ATOM 1422 O O . TYR A 1 175 ? 9.567 -15.852 -11.397 1.00 96.25 175 TYR A O 1
ATOM 1430 N N . PRO A 1 176 ? 9.697 -14.184 -9.903 1.00 94.75 176 PRO A N 1
ATOM 1431 C CA . PRO A 1 176 ? 9.255 -15.008 -8.775 1.00 94.75 176 PRO A CA 1
ATOM 1432 C C . PRO A 1 176 ? 7.726 -15.144 -8.654 1.00 94.75 176 PRO A C 1
ATOM 1434 O O . PRO A 1 176 ? 7.239 -15.705 -7.672 1.00 94.75 176 PRO A O 1
ATOM 1437 N N . TYR A 1 177 ? 6.948 -14.608 -9.599 1.00 95.75 177 TYR A N 1
ATOM 1438 C CA . TYR A 1 177 ? 5.489 -14.508 -9.485 1.00 95.75 177 TYR A CA 1
ATOM 1439 C C . TYR A 1 177 ? 4.741 -15.377 -10.502 1.00 95.75 177 TYR A C 1
ATOM 1441 O O . TYR A 1 177 ? 5.296 -15.839 -11.497 1.00 95.75 177 TYR A O 1
ATOM 1449 N N . TRP A 1 178 ? 3.449 -15.596 -10.257 1.00 96.69 178 TRP A N 1
ATOM 1450 C CA . TRP A 1 178 ? 2.556 -16.325 -11.164 1.00 96.69 178 TRP A CA 1
ATOM 1451 C C . TRP A 1 178 ? 2.260 -15.536 -12.444 1.00 96.69 178 TRP A C 1
ATOM 1453 O O . TRP A 1 178 ? 2.220 -14.314 -12.380 1.00 96.69 178 TRP A O 1
ATOM 1463 N N . PRO A 1 179 ? 1.920 -16.178 -13.578 1.00 96.69 179 PRO A N 1
ATOM 1464 C CA . PRO A 1 179 ? 1.735 -15.463 -14.845 1.00 96.69 179 PRO A CA 1
ATOM 1465 C C . PRO A 1 179 ? 0.688 -14.343 -14.786 1.00 96.69 179 PRO A C 1
ATOM 1467 O O . PRO A 1 179 ? 0.817 -13.303 -15.429 1.00 96.69 179 PRO A O 1
ATOM 1470 N N . ALA A 1 180 ? -0.335 -14.523 -13.945 1.00 96.25 180 ALA A N 1
ATOM 1471 C CA . ALA A 1 180 ? -1.361 -13.519 -13.705 1.00 96.25 180 ALA A CA 1
ATOM 1472 C C . ALA A 1 180 ? -0.786 -12.161 -13.262 1.00 96.25 180 ALA A C 1
ATOM 1474 O O . ALA A 1 180 ? -1.370 -11.132 -13.594 1.00 96.25 180 ALA A O 1
ATOM 1475 N N . SER A 1 181 ? 0.351 -12.122 -12.555 1.00 95.75 181 SER A N 1
ATOM 1476 C CA . SER A 1 181 ? 0.913 -10.863 -12.064 1.00 95.75 181 SER A CA 1
ATOM 1477 C C . SER A 1 181 ? 1.430 -9.962 -13.173 1.00 95.75 181 SER A C 1
ATOM 1479 O O . SER A 1 181 ? 1.277 -8.762 -13.029 1.00 95.75 181 SER A O 1
ATOM 1481 N N . PHE A 1 182 ? 1.995 -10.470 -14.273 1.00 95.62 182 PHE A N 1
ATOM 1482 C CA . PHE A 1 182 ? 2.350 -9.601 -15.405 1.00 95.62 182 PHE A CA 1
ATOM 1483 C C . PHE A 1 182 ? 1.180 -9.408 -16.371 1.00 95.62 182 PHE A C 1
ATOM 1485 O O . PHE A 1 182 ? 1.038 -8.319 -16.916 1.00 95.62 182 PHE A O 1
ATOM 1492 N N . ILE A 1 183 ? 0.296 -10.402 -16.533 1.00 97.38 183 ILE A N 1
ATOM 1493 C CA . ILE A 1 183 ? -0.876 -10.297 -17.422 1.00 97.38 183 ILE A CA 1
ATOM 1494 C C . ILE A 1 183 ? -1.832 -9.202 -16.940 1.00 97.38 183 ILE A C 1
ATOM 1496 O O . ILE A 1 183 ? -2.221 -8.331 -17.715 1.00 97.38 183 ILE A O 1
ATOM 1500 N N . LEU A 1 184 ? -2.186 -9.211 -15.651 1.00 97.19 184 LEU A N 1
ATOM 1501 C CA . LEU A 1 184 ? -3.104 -8.220 -15.083 1.00 97.19 184 LEU A CA 1
ATOM 1502 C C . LEU A 1 184 ? -2.498 -6.814 -15.049 1.00 97.19 184 LEU A C 1
ATOM 1504 O O . LEU A 1 184 ? -3.237 -5.833 -15.044 1.00 97.19 184 LEU A O 1
ATOM 1508 N N . GLN A 1 185 ? -1.168 -6.704 -15.047 1.00 97.44 185 GLN A N 1
ATOM 1509 C CA . GLN A 1 185 ? -0.467 -5.421 -15.047 1.00 97.44 185 GLN A CA 1
ATOM 1510 C C . GLN A 1 185 ? -0.446 -4.746 -16.418 1.00 97.44 185 GLN A C 1
ATOM 1512 O O . GLN A 1 185 ? -0.324 -3.524 -16.460 1.00 97.44 185 GLN A O 1
ATOM 1517 N N . ILE A 1 186 ? -0.604 -5.493 -17.522 1.00 97.62 186 ILE A N 1
ATOM 1518 C CA . ILE A 1 186 ? -0.541 -4.967 -18.898 1.00 97.62 186 ILE A CA 1
ATOM 1519 C C . ILE A 1 186 ? -1.316 -3.654 -19.072 1.00 97.62 1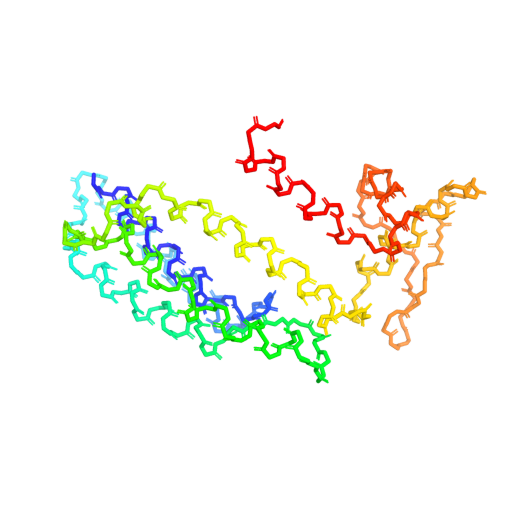86 ILE A C 1
ATOM 1521 O O . ILE A 1 186 ? -0.678 -2.661 -19.422 1.00 97.62 186 ILE A O 1
ATOM 1525 N N . PRO A 1 187 ? -2.638 -3.573 -18.816 1.00 96.94 187 PRO A N 1
ATOM 1526 C CA . PRO A 1 187 ? -3.374 -2.337 -19.075 1.00 96.94 187 PRO A CA 1
ATOM 1527 C C . PRO A 1 187 ? -2.888 -1.173 -18.202 1.00 96.94 187 PRO A C 1
ATOM 1529 O O . PRO A 1 187 ? -2.799 -0.043 -18.673 1.00 96.94 187 PRO A O 1
ATOM 1532 N N . PHE A 1 188 ? -2.523 -1.432 -16.947 1.00 96.69 188 PHE A N 1
ATOM 1533 C CA . PHE A 1 188 ? -2.135 -0.382 -16.006 1.00 96.69 188 PHE A CA 1
ATOM 1534 C C . PHE A 1 188 ? -0.734 0.155 -16.288 1.00 96.69 188 PHE A C 1
ATOM 1536 O O . PHE A 1 188 ? -0.521 1.365 -16.318 1.00 96.69 188 PHE A O 1
ATOM 1543 N N . VAL A 1 189 ? 0.214 -0.737 -16.552 1.00 96.88 189 VAL A N 1
ATOM 1544 C CA . VAL A 1 189 ? 1.580 -0.363 -16.910 1.00 96.88 189 VAL A CA 1
ATOM 1545 C C . VAL A 1 189 ? 1.615 0.291 -18.291 1.00 96.88 189 VAL A C 1
ATOM 1547 O O . VAL A 1 189 ? 2.316 1.283 -18.459 1.00 96.88 189 VAL A O 1
ATOM 1550 N N . TYR A 1 190 ? 0.828 -0.188 -19.256 1.00 96.38 190 TYR A N 1
ATOM 1551 C CA . TYR A 1 190 ? 0.785 0.399 -20.596 1.00 96.38 190 TYR A CA 1
ATOM 1552 C C . TYR A 1 190 ? 0.181 1.812 -20.603 1.00 96.38 190 TYR A C 1
ATOM 1554 O O . TYR A 1 190 ? 0.717 2.704 -21.254 1.00 96.38 190 TYR A O 1
ATOM 1562 N N . ILE A 1 191 ? -0.914 2.036 -19.864 1.00 96.50 191 ILE A N 1
ATOM 1563 C CA . ILE A 1 191 ? -1.618 3.331 -19.846 1.00 96.50 191 ILE A CA 1
ATOM 1564 C C . ILE A 1 191 ? -0.933 4.337 -18.916 1.00 96.50 191 ILE A C 1
ATOM 1566 O O . ILE A 1 191 ? -0.810 5.511 -19.258 1.00 96.50 191 ILE A O 1
ATOM 1570 N N . PHE A 1 192 ? -0.503 3.898 -17.731 1.00 95.62 192 PHE A N 1
ATOM 1571 C CA . PHE A 1 192 ? -0.043 4.800 -16.674 1.00 95.62 192 PHE A CA 1
ATOM 1572 C C . PHE A 1 192 ? 1.452 4.685 -16.354 1.00 95.62 192 PHE A C 1
ATOM 1574 O O . PHE A 1 192 ? 1.980 5.501 -15.600 1.00 95.62 192 PHE A O 1
ATOM 1581 N N . GLY A 1 193 ? 2.147 3.674 -16.877 1.00 95.44 193 GLY A N 1
ATOM 1582 C CA . GLY A 1 193 ? 3.576 3.472 -16.629 1.00 95.44 193 GLY A CA 1
ATOM 1583 C C . GLY A 1 193 ? 3.929 3.030 -15.203 1.00 95.44 193 GLY A C 1
ATOM 1584 O O . GLY A 1 193 ? 5.113 3.066 -14.843 1.00 95.44 193 GLY A O 1
ATOM 1585 N N . ASP A 1 194 ? 2.943 2.635 -14.386 1.00 96.12 194 ASP A N 1
ATOM 1586 C CA . ASP A 1 194 ? 3.148 2.265 -12.983 1.00 96.12 194 ASP A CA 1
ATOM 1587 C C . ASP A 1 194 ? 2.330 1.022 -12.568 1.00 96.12 194 ASP A C 1
ATOM 1589 O O . ASP A 1 194 ? 1.095 1.058 -12.593 1.00 96.12 194 ASP A O 1
ATOM 1593 N N . PRO A 1 195 ? 2.989 -0.068 -12.126 1.00 95.88 195 PRO A N 1
ATOM 1594 C CA . PRO A 1 195 ? 2.313 -1.306 -11.733 1.00 95.88 195 PRO A CA 1
ATOM 1595 C C . PRO A 1 195 ? 1.502 -1.184 -10.430 1.00 95.88 195 PRO A C 1
ATOM 1597 O O . PRO A 1 195 ? 0.707 -2.061 -10.090 1.00 95.88 195 PRO A O 1
ATOM 1600 N N . ARG A 1 196 ? 1.682 -0.117 -9.644 1.00 95.44 196 ARG A N 1
ATOM 1601 C CA . ARG A 1 196 ? 0.976 0.060 -8.363 1.00 95.44 196 ARG A CA 1
ATOM 1602 C C . ARG A 1 196 ? -0.469 0.512 -8.548 1.00 95.44 196 ARG A C 1
ATOM 1604 O O . ARG A 1 196 ? -1.261 0.396 -7.614 1.00 95.44 196 ARG A O 1
ATOM 1611 N N . ILE A 1 197 ? -0.833 0.990 -9.737 1.00 95.62 197 ILE A N 1
ATOM 1612 C CA . ILE A 1 197 ? -2.200 1.436 -10.034 1.00 95.62 197 ILE A CA 1
ATOM 1613 C C . ILE A 1 197 ? -3.163 0.248 -10.072 1.00 95.62 197 ILE A C 1
ATOM 1615 O O . ILE A 1 197 ? -4.278 0.379 -9.569 1.00 95.62 197 ILE A O 1
ATOM 1619 N N . LEU A 1 198 ? -2.717 -0.927 -10.540 1.00 94.88 198 LEU A N 1
ATOM 1620 C CA . LEU A 1 198 ? -3.492 -2.168 -10.440 1.00 94.88 198 LEU A CA 1
ATOM 1621 C C . LEU A 1 198 ? -3.913 -2.448 -8.991 1.00 94.88 198 LEU A C 1
ATOM 1623 O O . LEU A 1 198 ? -5.068 -2.774 -8.742 1.00 94.88 198 LEU A O 1
ATOM 1627 N N . LEU A 1 199 ? -2.996 -2.289 -8.029 1.00 90.44 199 LEU A N 1
ATOM 1628 C CA . LEU A 1 199 ? -3.286 -2.535 -6.612 1.00 90.44 199 LEU A CA 1
ATOM 1629 C C . LEU A 1 199 ? -4.321 -1.546 -6.068 1.00 90.44 199 LEU A C 1
ATOM 1631 O O . LEU A 1 199 ? -5.248 -1.948 -5.374 1.00 90.44 199 LEU A O 1
ATOM 1635 N N . GLY A 1 200 ? -4.196 -0.262 -6.417 1.00 90.38 200 GLY A N 1
ATOM 1636 C CA . GLY A 1 200 ? -5.189 0.746 -6.040 1.00 90.38 200 GLY A CA 1
ATOM 1637 C C . GLY A 1 200 ? -6.567 0.461 -6.641 1.00 90.38 200 GLY A C 1
ATOM 1638 O O . GLY A 1 200 ? -7.577 0.617 -5.962 1.00 90.38 200 GLY A O 1
ATOM 1639 N N . PHE A 1 201 ? -6.613 -0.002 -7.891 1.00 91.06 201 PHE A N 1
ATOM 1640 C CA . PHE A 1 201 ? -7.855 -0.391 -8.551 1.00 91.06 201 PHE A CA 1
ATOM 1641 C C . PHE A 1 201 ? -8.483 -1.638 -7.911 1.00 91.06 201 PHE A C 1
ATOM 1643 O O . PHE A 1 201 ? -9.680 -1.644 -7.631 1.00 91.06 201 PHE A O 1
ATOM 1650 N N . ALA A 1 202 ? -7.678 -2.659 -7.612 1.00 91.00 202 ALA A N 1
ATOM 1651 C CA . ALA A 1 202 ? -8.129 -3.870 -6.933 1.00 91.00 202 ALA A CA 1
ATOM 1652 C C . ALA A 1 202 ? -8.707 -3.568 -5.540 1.00 91.00 202 ALA A C 1
ATOM 1654 O O . ALA A 1 202 ? -9.779 -4.067 -5.207 1.00 91.00 202 ALA A O 1
ATOM 1655 N N . ASP A 1 203 ? -8.061 -2.695 -4.760 1.00 86.38 203 ASP A N 1
ATOM 1656 C CA . ASP A 1 203 ? -8.575 -2.266 -3.453 1.00 86.38 203 ASP A CA 1
ATOM 1657 C C . ASP A 1 203 ? -9.961 -1.608 -3.562 1.00 86.38 203 ASP A C 1
ATOM 1659 O O . ASP A 1 203 ? -10.821 -1.844 -2.713 1.00 86.38 203 ASP A O 1
ATOM 1663 N N . ILE A 1 204 ? -10.193 -0.790 -4.599 1.00 87.12 204 ILE A N 1
ATOM 1664 C CA . ILE A 1 204 ? -11.496 -0.147 -4.840 1.00 87.12 204 ILE A CA 1
ATOM 1665 C C . ILE A 1 204 ? -12.564 -1.192 -5.137 1.00 87.12 204 ILE A C 1
ATOM 1667 O O . ILE A 1 204 ? -13.648 -1.114 -4.561 1.00 87.12 204 ILE A O 1
ATOM 1671 N N . LEU A 1 205 ? -12.277 -2.144 -6.029 1.00 88.44 205 LEU A N 1
ATOM 1672 C CA . LEU A 1 205 ? -13.231 -3.192 -6.397 1.00 88.44 205 LEU A CA 1
ATOM 1673 C C . LEU A 1 205 ? -13.640 -4.008 -5.171 1.00 88.44 205 LEU A C 1
ATOM 1675 O O . LEU A 1 205 ? -14.828 -4.112 -4.870 1.00 88.44 205 LEU A O 1
ATOM 1679 N N . VAL A 1 206 ? -12.654 -4.447 -4.386 1.00 87.25 206 VAL A N 1
ATOM 1680 C CA . VAL A 1 206 ? -12.895 -5.194 -3.147 1.00 87.25 206 VAL A CA 1
ATOM 1681 C C . VAL A 1 206 ? -13.692 -4.357 -2.144 1.00 87.25 206 VAL A C 1
ATOM 1683 O O . VAL A 1 206 ? -14.644 -4.854 -1.545 1.00 87.25 206 VAL A O 1
ATOM 1686 N N . ALA A 1 207 ? -13.356 -3.075 -1.969 1.00 80.19 207 ALA A N 1
ATOM 1687 C CA . ALA A 1 207 ? -14.099 -2.184 -1.077 1.00 80.19 207 ALA A CA 1
ATOM 1688 C C . ALA A 1 207 ? -15.540 -1.923 -1.551 1.00 80.19 207 ALA A C 1
ATOM 1690 O O . ALA A 1 207 ? -16.422 -1.689 -0.723 1.00 80.19 207 ALA A O 1
ATOM 1691 N N . ALA A 1 208 ? -15.783 -1.967 -2.862 1.00 78.50 208 ALA A N 1
ATOM 1692 C CA . ALA A 1 208 ? -17.104 -1.864 -3.471 1.00 78.50 208 ALA A CA 1
ATOM 1693 C C . ALA A 1 208 ? -17.892 -3.189 -3.445 1.00 78.50 208 ALA A C 1
ATOM 1695 O O . ALA A 1 208 ? -19.091 -3.177 -3.723 1.00 78.50 208 ALA A O 1
ATOM 1696 N N . GLY A 1 209 ? -17.252 -4.305 -3.078 1.00 81.25 209 GLY A N 1
ATOM 1697 C CA . GLY A 1 209 ? -17.862 -5.636 -3.046 1.00 81.25 209 GLY A CA 1
ATOM 1698 C C . GLY A 1 209 ? -18.006 -6.294 -4.422 1.00 81.25 209 GLY A C 1
ATOM 1699 O O . GLY A 1 209 ? -18.913 -7.107 -4.597 1.00 81.25 209 GLY A O 1
ATOM 1700 N N . LEU A 1 210 ? -17.154 -5.914 -5.379 1.00 52.72 210 LEU A N 1
ATOM 1701 C CA . LEU A 1 210 ? -17.027 -6.508 -6.716 1.00 52.72 210 LEU A CA 1
ATOM 1702 C C . LEU A 1 210 ? -15.862 -7.503 -6.746 1.00 52.72 210 LEU A C 1
ATOM 1704 O O . LEU A 1 210 ? -16.033 -8.560 -7.390 1.00 52.72 210 LEU A O 1
#